Protein AF-N1UR60-F1 (afdb_monomer_lite)

Secondary structure (DSSP, 8-state):
-PPPTTS--SS---------------TT----HHHHHHHHTT--HHHHHHHHHHHTT-GGGSS--HHHHHHHHH-HHHHHHHHHHHHHHH-SHHHHHHHHHHHHHHHHHHHHHHHHHTTHHHHHHHHHHHHHHHHHHHHHHHHHTT--HHHHHHHHHHHHHHHHHHHHHHHHHTTPPPPP---HHHHHHHHHHHHHHHHHHHHHHTT----HHHHHHHHHHHHHHHHHHHHHHHHHH-S--

Organism: NCBI:txid1246476

Radius of gyration: 25.48 Å; chains: 1; bounding box: 75×48×59 Å

Structure (mmCIF, N/CA/C/O backbone):
data_AF-N1UR60-F1
#
_entry.id   AF-N1UR60-F1
#
loop_
_atom_site.group_PDB
_atom_site.id
_atom_site.type_symbol
_atom_site.label_atom_id
_atom_site.label_alt_id
_atom_site.label_comp_id
_atom_site.label_asym_id
_atom_site.label_entity_id
_atom_site.label_seq_id
_atom_site.pdbx_PDB_ins_code
_atom_site.Cartn_x
_atom_site.Cartn_y
_atom_site.Cartn_z
_atom_site.occupancy
_atom_site.B_iso_or_equiv
_atom_site.auth_seq_id
_atom_site.auth_comp_id
_atom_site.auth_asym_id
_atom_site.auth_atom_id
_atom_site.pdbx_PDB_model_num
ATOM 1 N N . MET A 1 1 ? -38.557 4.001 -28.557 1.00 49.12 1 MET A N 1
ATOM 2 C CA . MET A 1 1 ? -38.266 2.786 -27.763 1.00 49.12 1 MET A CA 1
ATOM 3 C C . MET A 1 1 ? -38.663 1.595 -28.621 1.00 49.12 1 MET A C 1
ATOM 5 O O . MET A 1 1 ? -39.837 1.479 -28.931 1.00 49.12 1 MET A O 1
ATOM 9 N N . TYR A 1 2 ? -37.708 0.803 -29.111 1.00 42.81 2 TYR A N 1
ATOM 10 C CA . TYR A 1 2 ? -37.984 -0.311 -30.030 1.00 42.81 2 TYR A CA 1
ATOM 11 C C . TYR A 1 2 ? -37.985 -1.638 -29.252 1.00 42.81 2 TYR A C 1
ATOM 13 O O . TYR A 1 2 ? -36.960 -2.006 -28.681 1.00 42.81 2 TYR A O 1
ATOM 21 N N . GLN A 1 3 ? -39.132 -2.323 -29.201 1.00 51.22 3 GLN A N 1
ATOM 22 C CA . GLN A 1 3 ? -39.326 -3.645 -28.582 1.00 51.22 3 GLN A CA 1
ATOM 23 C C . GLN A 1 3 ? -39.257 -4.755 -29.649 1.00 51.22 3 GLN A C 1
ATOM 25 O O . GLN A 1 3 ? -39.590 -4.514 -30.812 1.00 51.22 3 GLN A O 1
ATOM 30 N N . LEU A 1 4 ? -38.804 -5.960 -29.277 1.00 61.19 4 LEU A N 1
ATOM 31 C CA . LEU A 1 4 ? -38.896 -7.150 -30.134 1.00 61.19 4 LEU A CA 1
ATOM 32 C C . LEU A 1 4 ? -40.357 -7.613 -30.256 1.00 61.19 4 LEU A C 1
ATOM 34 O O . LEU A 1 4 ? -41.202 -7.285 -29.425 1.00 61.19 4 LEU A O 1
ATOM 38 N N . LYS A 1 5 ? -40.652 -8.389 -31.306 1.00 62.09 5 LYS A N 1
ATOM 39 C CA . LYS A 1 5 ? -42.006 -8.856 -31.670 1.00 62.09 5 LYS A CA 1
ATOM 40 C C . LYS A 1 5 ? -42.675 -9.750 -30.612 1.00 62.09 5 LYS A C 1
ATOM 42 O O . LYS A 1 5 ? -43.873 -9.984 -30.698 1.00 62.09 5 LYS A O 1
ATOM 47 N N . ASP A 1 6 ? -41.905 -10.238 -29.646 1.00 69.75 6 ASP A N 1
ATOM 48 C CA . ASP A 1 6 ? -42.318 -11.072 -28.515 1.00 69.75 6 ASP A CA 1
ATOM 49 C C . ASP A 1 6 ? -42.470 -10.279 -27.200 1.00 69.75 6 ASP A C 1
ATOM 51 O O . ASP A 1 6 ? -42.730 -10.862 -26.150 1.00 69.75 6 ASP A O 1
ATOM 55 N N . GLY A 1 7 ? -42.314 -8.951 -27.236 1.00 57.62 7 GLY A N 1
ATOM 56 C CA . GLY A 1 7 ? -42.434 -8.085 -26.061 1.00 57.62 7 GLY A CA 1
ATOM 57 C C . GLY A 1 7 ? -41.219 -8.104 -25.129 1.00 57.62 7 GLY A C 1
ATOM 58 O O . GLY A 1 7 ? -41.241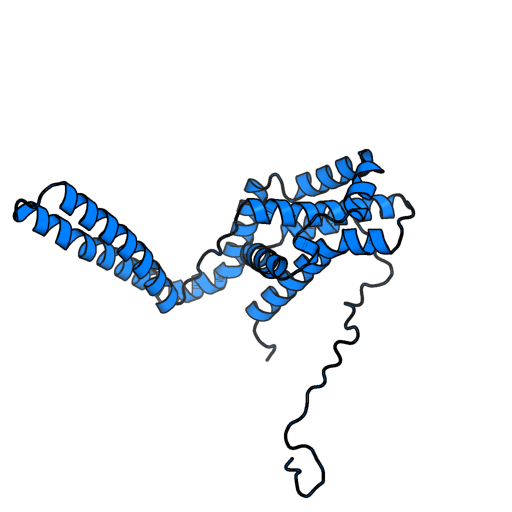 -7.433 -24.097 1.00 57.62 7 GLY A O 1
ATOM 59 N N . SER A 1 8 ? -40.141 -8.814 -25.479 1.00 57.41 8 SER A N 1
ATOM 60 C CA . SER A 1 8 ? -38.923 -8.850 -24.669 1.00 57.41 8 SER A CA 1
ATOM 61 C C . SER A 1 8 ? -37.999 -7.646 -24.958 1.00 57.41 8 SER A C 1
ATOM 63 O O . SER A 1 8 ? -37.853 -7.213 -26.112 1.00 57.41 8 SER A O 1
ATOM 65 N N . PRO A 1 9 ? -37.351 -7.046 -23.939 1.00 57.50 9 PRO A N 1
ATOM 66 C CA . PRO A 1 9 ? -36.345 -6.014 -24.165 1.00 57.50 9 PRO A CA 1
ATOM 67 C C . PRO A 1 9 ? -35.094 -6.627 -24.818 1.00 57.50 9 PRO A C 1
ATOM 69 O O . PRO A 1 9 ? -34.436 -7.480 -24.230 1.00 57.50 9 PRO A O 1
ATOM 72 N N . ARG A 1 10 ? -34.712 -6.152 -26.016 1.00 52.66 10 ARG A N 1
ATOM 73 C CA . ARG A 1 10 ? -33.522 -6.636 -26.761 1.00 52.66 10 ARG A CA 1
ATOM 74 C C . ARG A 1 10 ? -32.182 -6.325 -26.079 1.00 52.66 10 ARG A C 1
ATOM 76 O O . ARG A 1 10 ? -31.148 -6.849 -26.478 1.00 52.66 10 ARG A O 1
ATOM 83 N N . TYR A 1 11 ? -32.205 -5.493 -25.046 1.00 50.22 11 TYR A N 1
ATOM 84 C CA . TYR A 1 11 ? -31.069 -5.232 -24.178 1.00 50.22 11 TYR A CA 1
ATOM 85 C C . TYR A 1 11 ? -31.496 -5.587 -22.762 1.00 50.22 11 TYR A C 1
ATOM 87 O O . TYR A 1 11 ? -32.323 -4.895 -22.169 1.00 50.22 11 TYR A O 1
ATOM 95 N N . GLY A 1 12 ? -30.952 -6.687 -22.244 1.00 42.38 12 GLY A N 1
ATOM 96 C CA . GLY A 1 12 ? -31.055 -7.024 -20.834 1.00 42.38 12 GLY A CA 1
ATOM 97 C C . GLY A 1 12 ? -30.467 -5.876 -20.029 1.00 42.38 12 GLY A C 1
ATOM 98 O O . GLY A 1 12 ? -29.251 -5.704 -19.964 1.00 42.38 12 GLY A O 1
ATOM 99 N N . VAL A 1 13 ? -31.340 -5.060 -19.449 1.00 40.47 13 VAL A N 1
ATOM 100 C CA . VAL A 1 13 ? -30.955 -4.123 -18.408 1.00 40.47 13 VAL A CA 1
ATOM 101 C C . VAL A 1 13 ? -30.511 -4.996 -17.241 1.00 40.47 13 VAL A C 1
ATOM 103 O O . VAL A 1 13 ? -31.337 -5.571 -16.537 1.00 40.47 13 VAL A O 1
ATOM 106 N N . ARG A 1 14 ? -29.197 -5.142 -17.051 1.00 41.12 14 ARG A N 1
ATOM 107 C CA . ARG A 1 14 ? -28.642 -5.577 -15.768 1.00 41.12 14 ARG A CA 1
ATOM 108 C C . ARG A 1 14 ? -28.930 -4.453 -14.773 1.00 41.12 14 ARG A C 1
ATOM 110 O O . ARG A 1 14 ? -28.078 -3.620 -14.488 1.00 41.12 14 ARG A O 1
ATOM 117 N N . THR A 1 15 ? -30.146 -4.415 -14.243 1.00 42.00 15 THR A N 1
ATOM 118 C CA . THR A 1 15 ? -30.358 -3.914 -12.889 1.00 42.00 15 THR A CA 1
ATOM 119 C C . THR A 1 15 ? -29.777 -4.973 -11.967 1.00 42.00 15 THR A C 1
ATOM 121 O O . THR A 1 15 ? -30.497 -5.778 -11.383 1.00 42.00 15 THR A O 1
ATOM 124 N N . GLU A 1 16 ? -28.449 -5.009 -11.864 1.00 36.97 16 GLU A N 1
ATOM 125 C CA . GLU A 1 16 ? -27.855 -5.481 -10.627 1.00 36.97 16 GLU A CA 1
ATOM 126 C C . GLU A 1 16 ? -28.283 -4.455 -9.580 1.00 36.97 16 GLU A C 1
ATOM 128 O O . GLU A 1 16 ? -27.695 -3.385 -9.433 1.00 36.97 16 GLU A O 1
ATOM 133 N N . HIS A 1 17 ? -29.378 -4.759 -8.885 1.00 33.12 17 HIS A N 1
ATOM 134 C CA . HIS A 1 17 ? -29.502 -4.330 -7.511 1.00 33.12 17 HIS A CA 1
ATOM 135 C C . HIS A 1 17 ? -28.208 -4.763 -6.820 1.00 33.12 17 HIS A C 1
ATOM 137 O O . HIS A 1 17 ? -28.036 -5.925 -6.463 1.00 33.12 17 HIS A O 1
ATOM 143 N N . HIS A 1 18 ? -27.285 -3.823 -6.625 1.00 35.16 18 HIS A N 1
ATOM 144 C CA . HIS A 1 18 ? -26.334 -3.874 -5.522 1.00 35.16 18 HIS A CA 1
ATOM 145 C C . HIS A 1 18 ? -27.120 -3.695 -4.211 1.00 35.16 18 HIS A C 1
ATOM 147 O O . HIS A 1 18 ? -26.941 -2.723 -3.489 1.00 35.16 18 HIS A O 1
ATOM 153 N N . GLN A 1 19 ? -28.050 -4.613 -3.951 1.00 33.22 19 GLN A N 1
ATOM 154 C CA . GLN A 1 19 ? -28.472 -4.965 -2.612 1.00 33.22 19 GLN A CA 1
ATOM 155 C C . GLN A 1 19 ? -27.500 -6.048 -2.171 1.00 33.22 19 GLN A C 1
ATOM 157 O O . GLN A 1 19 ? -27.492 -7.156 -2.703 1.00 33.22 19 GLN A O 1
ATOM 162 N N . ASP A 1 20 ? -26.625 -5.667 -1.252 1.00 37.62 20 ASP A N 1
ATOM 163 C CA . ASP A 1 20 ? -26.231 -6.543 -0.161 1.00 37.62 20 ASP A CA 1
ATOM 164 C C . ASP A 1 20 ? -25.732 -7.927 -0.587 1.00 37.62 20 ASP A C 1
ATOM 166 O O . ASP A 1 20 ? -26.125 -8.960 -0.055 1.00 37.62 20 ASP A O 1
ATOM 170 N N . THR A 1 21 ? -24.709 -7.950 -1.444 1.00 34.94 21 THR A N 1
ATOM 171 C CA . THR A 1 21 ? -23.617 -8.889 -1.160 1.00 34.94 21 THR A CA 1
ATOM 172 C C . THR A 1 21 ? -22.804 -8.292 -0.018 1.00 34.94 21 THR A C 1
ATOM 174 O O . THR A 1 21 ? -21.646 -7.898 -0.172 1.00 34.94 21 THR A O 1
ATOM 177 N N . GLU A 1 22 ? -23.439 -8.199 1.154 1.00 37.72 22 GLU A N 1
ATOM 178 C CA . GLU A 1 22 ? -22.715 -8.342 2.397 1.00 37.72 22 GLU A CA 1
ATOM 179 C C . GLU A 1 22 ? -21.889 -9.607 2.205 1.00 37.72 22 GLU A C 1
ATOM 181 O O . GLU A 1 22 ? -22.417 -10.713 2.068 1.00 37.72 22 GLU A O 1
ATOM 186 N N . LEU A 1 23 ? -20.574 -9.429 2.084 1.00 41.28 23 LEU A N 1
ATOM 187 C CA . LEU A 1 23 ? -19.622 -10.471 2.408 1.00 41.28 23 LEU A CA 1
ATOM 188 C C . LEU A 1 23 ? -20.130 -11.058 3.716 1.00 41.28 23 LEU A C 1
ATOM 190 O O . LEU A 1 23 ? -20.020 -10.402 4.750 1.00 41.28 23 LEU A O 1
ATOM 194 N N . ARG A 1 24 ? -20.771 -12.226 3.626 1.00 32.19 24 ARG A N 1
ATOM 195 C CA . ARG A 1 24 ? -21.359 -12.963 4.733 1.00 32.19 24 ARG A CA 1
ATOM 196 C C . ARG A 1 24 ? -20.195 -13.317 5.646 1.00 32.19 24 ARG A C 1
ATOM 198 O O . ARG A 1 24 ? -19.589 -14.376 5.523 1.00 32.19 24 ARG A O 1
ATOM 205 N N . GLN A 1 25 ? -19.802 -12.367 6.490 1.00 40.78 25 GLN A N 1
ATOM 206 C CA . GLN A 1 25 ? -18.923 -12.618 7.607 1.00 40.78 25 GLN A CA 1
ATOM 207 C C . GLN A 1 25 ? -19.694 -13.628 8.447 1.00 40.78 25 GLN A C 1
ATOM 209 O O . GLN A 1 25 ? -20.849 -13.356 8.787 1.00 40.78 25 GLN A O 1
ATOM 214 N N . PRO A 1 26 ? -19.137 -14.816 8.725 1.00 35.09 26 PRO A N 1
ATOM 215 C CA . PRO A 1 26 ? -19.762 -15.698 9.687 1.00 35.09 26 PRO A CA 1
ATOM 216 C C . PRO A 1 26 ? -19.911 -14.900 10.985 1.00 35.09 26 PRO A C 1
ATOM 218 O O . PRO A 1 26 ? -18.921 -14.489 11.595 1.00 35.09 26 PRO A O 1
ATOM 221 N N . ALA A 1 27 ? -21.163 -14.626 11.350 1.00 33.66 27 ALA A N 1
ATOM 222 C CA . ALA A 1 27 ? -21.536 -14.043 12.624 1.00 33.66 27 ALA A CA 1
ATOM 223 C C . ALA A 1 27 ? -20.973 -14.960 13.719 1.00 33.66 27 ALA A C 1
ATOM 225 O O . ALA A 1 27 ? -21.502 -16.042 13.961 1.00 33.66 27 ALA A O 1
ATOM 226 N N . GLY A 1 28 ? -19.825 -14.591 14.294 1.00 34.22 28 GLY A N 1
ATOM 227 C CA . GLY A 1 28 ? -19.128 -15.433 15.270 1.00 34.22 28 GLY A CA 1
ATOM 228 C C . GLY A 1 28 ? -17.610 -15.274 15.353 1.00 34.22 28 GLY A C 1
ATOM 229 O O . GLY A 1 28 ? -17.026 -15.715 16.342 1.00 34.22 28 GLY A O 1
ATOM 230 N N . GLN A 1 29 ? -16.940 -14.626 14.396 1.00 43.91 29 GLN A N 1
ATOM 231 C CA . GLN A 1 29 ? -15.521 -14.301 14.569 1.00 43.91 29 GLN A CA 1
ATOM 232 C C . GLN A 1 29 ? -15.390 -13.067 15.468 1.00 43.91 29 GLN A C 1
ATOM 234 O O . GLN A 1 29 ? -15.339 -11.943 14.980 1.00 43.91 29 GLN A O 1
ATOM 239 N N . ARG A 1 30 ? -15.343 -13.280 16.794 1.00 53.38 30 ARG A N 1
ATOM 240 C CA . ARG A 1 30 ? -14.751 -12.300 17.723 1.00 53.38 30 ARG A CA 1
ATOM 241 C C . ARG A 1 30 ? -13.452 -11.815 17.086 1.00 53.38 30 ARG A C 1
ATOM 243 O O . ARG A 1 30 ? -12.621 -12.656 16.727 1.00 53.38 30 ARG A O 1
ATOM 250 N N . GLY A 1 31 ? -13.335 -10.509 16.850 1.00 60.16 31 GLY A N 1
ATOM 251 C CA . GLY A 1 31 ? -12.235 -9.945 16.083 1.00 60.16 31 GLY A CA 1
ATOM 252 C C . GLY A 1 31 ? -10.910 -10.320 16.727 1.00 60.16 31 GLY A C 1
ATOM 253 O O . GLY A 1 31 ? -10.548 -9.767 17.752 1.00 60.16 31 GLY A O 1
ATOM 254 N N . ASN A 1 32 ? -10.178 -11.276 16.152 1.00 81.75 32 ASN A N 1
ATOM 255 C CA . ASN A 1 32 ? -8.818 -11.540 16.596 1.00 81.75 32 ASN A CA 1
ATOM 256 C C . ASN A 1 32 ? -7.971 -10.337 16.149 1.00 81.75 32 ASN A C 1
ATOM 258 O O . ASN A 1 32 ? -7.769 -10.176 14.938 1.00 81.75 32 ASN A O 1
ATOM 262 N N . PRO A 1 33 ? -7.464 -9.503 17.074 1.00 83.38 33 PRO A N 1
ATOM 263 C CA . PRO A 1 33 ? -6.759 -8.282 16.701 1.00 83.38 33 PRO A CA 1
ATOM 264 C C . PRO A 1 33 ? -5.482 -8.590 15.905 1.00 83.38 33 PRO A C 1
ATOM 266 O O . PRO A 1 33 ? -5.092 -7.832 15.016 1.00 83.38 33 PRO A O 1
ATOM 269 N N . GLU A 1 34 ? -4.862 -9.755 16.119 1.00 89.75 34 GLU A N 1
ATOM 270 C CA . GLU A 1 34 ? -3.712 -10.168 15.318 1.00 89.75 34 GLU A CA 1
ATOM 271 C C . GLU A 1 34 ? -4.066 -10.566 13.885 1.00 89.75 34 GLU A C 1
ATOM 273 O O . GLU A 1 34 ? -3.194 -10.500 13.013 1.00 89.75 34 GLU A O 1
ATOM 278 N N . ALA A 1 35 ? -5.294 -11.027 13.627 1.00 90.12 35 ALA A N 1
ATOM 279 C CA . ALA A 1 35 ? -5.696 -11.478 12.297 1.00 90.12 35 ALA A CA 1
ATOM 280 C C . ALA A 1 35 ? -5.669 -10.315 11.301 1.00 90.12 35 ALA A C 1
ATOM 282 O O . ALA A 1 35 ? -5.095 -10.452 10.224 1.00 90.12 35 ALA A O 1
ATOM 283 N N . ILE A 1 36 ? -6.164 -9.144 11.713 1.00 91.38 36 ILE A N 1
ATOM 284 C CA . ILE A 1 36 ? -6.154 -7.911 10.914 1.00 91.38 36 ILE A CA 1
ATOM 285 C C . ILE A 1 36 ? -4.716 -7.536 10.531 1.00 91.38 36 ILE A C 1
ATOM 287 O O . ILE A 1 36 ? -4.386 -7.407 9.351 1.00 91.38 36 ILE A O 1
ATOM 291 N N . ALA A 1 37 ? -3.821 -7.434 11.518 1.00 91.06 37 ALA A N 1
ATOM 292 C CA . ALA A 1 37 ? -2.423 -7.075 11.282 1.00 91.06 37 ALA A CA 1
ATOM 293 C C . ALA A 1 37 ? -1.667 -8.129 10.445 1.00 91.06 37 ALA A C 1
ATOM 295 O O . ALA A 1 37 ? -0.756 -7.801 9.677 1.00 91.06 37 ALA A O 1
ATOM 296 N N . ARG A 1 38 ? -2.037 -9.409 10.575 1.00 92.19 38 ARG A N 1
ATOM 297 C CA . ARG A 1 38 ? -1.473 -10.518 9.794 1.00 92.19 38 ARG A CA 1
ATOM 298 C C . ARG A 1 38 ? -1.915 -10.462 8.333 1.00 92.19 38 ARG A C 1
ATOM 300 O O . ARG A 1 38 ? -1.048 -10.535 7.464 1.00 92.19 38 ARG A O 1
ATOM 307 N N . GLU A 1 39 ? -3.211 -10.293 8.077 1.00 92.44 39 GLU A N 1
ATOM 308 C CA . GLU A 1 39 ? -3.786 -10.122 6.735 1.00 92.44 39 GLU A CA 1
ATOM 309 C C . GLU A 1 39 ? -3.191 -8.889 6.041 1.00 92.44 39 GLU A C 1
ATOM 311 O O . GLU A 1 39 ? -2.698 -8.980 4.918 1.00 92.44 39 GLU A O 1
ATOM 316 N N . ALA A 1 40 ? -3.102 -7.755 6.742 1.00 92.69 40 ALA A N 1
ATOM 317 C CA . ALA A 1 40 ? -2.461 -6.547 6.218 1.00 92.69 40 ALA A CA 1
ATOM 318 C C . ALA A 1 40 ? -0.985 -6.770 5.833 1.00 92.69 40 ALA A C 1
ATOM 320 O O . ALA A 1 40 ? -0.458 -6.152 4.905 1.00 92.69 40 ALA A O 1
ATOM 321 N N . GLY A 1 41 ? -0.302 -7.683 6.530 1.00 92.50 41 GLY A N 1
ATOM 322 C CA . GLY A 1 41 ? 1.076 -8.066 6.242 1.00 92.50 41 GLY A CA 1
ATOM 323 C C . GLY A 1 41 ? 1.249 -8.911 4.975 1.00 92.50 41 GLY A C 1
ATOM 324 O O . GLY A 1 41 ? 2.380 -9.034 4.499 1.00 92.50 41 GLY A O 1
ATOM 325 N N . GLN A 1 42 ? 0.173 -9.493 4.445 1.00 93.31 42 GLN A N 1
ATOM 326 C CA . GLN A 1 42 ? 0.175 -10.278 3.205 1.00 93.31 42 GLN A CA 1
ATOM 327 C C . GLN A 1 42 ? -0.070 -9.410 1.967 1.00 93.31 42 GLN A C 1
ATOM 329 O O . GLN A 1 42 ? 0.236 -9.833 0.855 1.00 93.31 42 GLN A O 1
ATOM 334 N N . LEU A 1 43 ? -0.548 -8.174 2.146 1.00 92.81 43 LEU A N 1
ATOM 335 C CA . LEU A 1 43 ? -0.783 -7.248 1.043 1.00 92.81 43 LEU A CA 1
ATOM 336 C C . LEU A 1 43 ? 0.514 -6.978 0.264 1.00 92.81 43 LEU A C 1
ATOM 338 O O . LEU A 1 43 ? 1.578 -6.730 0.843 1.00 92.81 43 LEU A O 1
ATOM 342 N N . GLY A 1 44 ? 0.428 -7.062 -1.064 1.00 92.00 44 GLY A N 1
ATOM 343 C CA . GLY A 1 44 ? 1.509 -6.707 -1.973 1.00 92.00 44 GLY A CA 1
ATOM 344 C C . GLY A 1 44 ? 1.462 -5.234 -2.369 1.00 92.00 44 GLY A C 1
ATOM 345 O O . GLY A 1 44 ? 0.503 -4.520 -2.090 1.00 92.00 44 GLY A O 1
ATOM 346 N N . LEU A 1 45 ? 2.506 -4.772 -3.057 1.00 92.19 45 LEU A N 1
ATOM 347 C CA . LEU A 1 45 ? 2.638 -3.369 -3.459 1.00 92.19 45 LEU A CA 1
ATOM 348 C C . LEU A 1 45 ? 1.457 -2.866 -4.313 1.00 92.19 45 LEU A C 1
ATOM 350 O O . LEU A 1 45 ? 0.941 -1.786 -4.057 1.00 92.19 45 LEU A O 1
ATOM 354 N N . HIS A 1 46 ? 1.011 -3.665 -5.281 1.00 90.75 46 HIS A N 1
ATOM 355 C CA . HIS A 1 46 ? -0.188 -3.428 -6.094 1.00 90.75 46 HIS A CA 1
ATOM 356 C C . HIS A 1 46 ? -1.479 -3.274 -5.270 1.00 90.75 46 HIS A C 1
ATOM 358 O O . HIS A 1 46 ? -2.226 -2.333 -5.517 1.00 90.75 46 HIS A O 1
ATOM 364 N N . HIS A 1 47 ? -1.702 -4.100 -4.239 1.00 93.75 47 HIS A N 1
ATOM 365 C CA . HIS A 1 47 ? -2.837 -3.935 -3.321 1.00 93.75 47 HIS A CA 1
ATOM 366 C C . HIS A 1 47 ? -2.808 -2.584 -2.613 1.00 93.75 47 HIS A C 1
ATOM 368 O O . HIS A 1 47 ? -3.822 -1.897 -2.553 1.00 93.75 47 HIS A O 1
ATOM 374 N N . LEU A 1 48 ? -1.641 -2.187 -2.098 1.00 93.69 48 LEU A N 1
ATOM 375 C CA . LEU A 1 48 ? -1.491 -0.915 -1.390 1.00 93.69 48 LEU A CA 1
ATOM 376 C C . LEU A 1 48 ? -1.666 0.285 -2.324 1.00 93.69 48 LEU A C 1
ATOM 378 O O . LEU A 1 48 ? -2.296 1.262 -1.935 1.00 93.69 48 LEU A O 1
ATOM 382 N N . ALA A 1 49 ? -1.136 0.204 -3.546 1.00 91.88 49 ALA A N 1
ATOM 383 C CA . ALA A 1 49 ? -1.310 1.240 -4.557 1.00 91.88 49 ALA A CA 1
ATOM 384 C C . ALA A 1 49 ? -2.784 1.388 -4.954 1.00 91.88 49 ALA A C 1
ATOM 386 O O . ALA A 1 49 ? -3.339 2.472 -4.829 1.00 91.88 49 ALA A O 1
ATOM 387 N N . ALA A 1 50 ? -3.445 0.286 -5.317 1.00 92.25 50 ALA A N 1
ATOM 388 C CA . ALA A 1 50 ? -4.854 0.301 -5.694 1.00 92.25 50 ALA A CA 1
ATOM 389 C C . ALA A 1 50 ? -5.755 0.762 -4.539 1.00 92.25 50 ALA A C 1
ATOM 391 O O . ALA A 1 50 ? -6.697 1.521 -4.757 1.00 92.25 50 ALA A O 1
ATOM 392 N N . ALA A 1 51 ? -5.470 0.336 -3.303 1.00 93.75 51 ALA A N 1
ATOM 393 C CA . ALA A 1 51 ? -6.213 0.782 -2.129 1.00 93.75 51 ALA A CA 1
ATOM 394 C C . ALA A 1 51 ? -6.047 2.289 -1.896 1.00 93.75 51 ALA A C 1
ATOM 396 O O . ALA A 1 51 ? -7.038 2.966 -1.628 1.00 93.75 51 ALA A O 1
ATOM 397 N N . ALA A 1 52 ? -4.829 2.822 -2.041 1.00 92.56 52 ALA A N 1
ATOM 398 C CA . ALA A 1 52 ? -4.565 4.254 -1.938 1.00 92.56 52 ALA A CA 1
ATOM 399 C C . ALA A 1 52 ? -5.274 5.050 -3.043 1.00 92.56 52 ALA A C 1
ATOM 401 O O . ALA A 1 52 ? -5.990 6.000 -2.741 1.00 92.56 52 ALA A O 1
ATOM 402 N N . ASP A 1 53 ? -5.153 4.628 -4.302 1.00 91.69 53 ASP A N 1
ATOM 403 C CA . ASP A 1 53 ? -5.797 5.300 -5.434 1.00 91.69 53 ASP A CA 1
ATOM 404 C C . ASP A 1 53 ? -7.323 5.276 -5.296 1.00 91.69 53 ASP A C 1
ATOM 406 O O . ASP A 1 53 ? -7.995 6.294 -5.459 1.00 91.69 53 ASP A O 1
ATOM 410 N N . HIS A 1 54 ? -7.890 4.132 -4.906 1.00 93.12 54 HIS A N 1
ATOM 411 C CA . HIS A 1 54 ? -9.323 4.026 -4.666 1.00 93.12 54 HIS A CA 1
ATOM 412 C C . HIS A 1 54 ? -9.755 4.865 -3.450 1.00 93.12 54 HIS A C 1
ATOM 414 O O . HIS A 1 54 ? -10.873 5.382 -3.424 1.00 93.12 54 HIS A O 1
ATOM 420 N N . ARG A 1 55 ? -8.912 5.021 -2.424 1.00 91.88 55 ARG A N 1
ATOM 421 C CA . ARG A 1 55 ? -9.224 5.858 -1.255 1.00 91.88 55 ARG A CA 1
ATOM 422 C C . ARG A 1 55 ? -9.434 7.320 -1.657 1.00 91.88 55 ARG A C 1
ATOM 424 O O . ARG A 1 55 ? -10.350 7.942 -1.130 1.00 91.88 55 ARG A O 1
ATOM 431 N N . LEU A 1 56 ? -8.688 7.828 -2.641 1.00 88.94 56 LEU A N 1
ATOM 432 C CA . LEU A 1 56 ? -8.842 9.200 -3.153 1.00 88.94 56 LEU A CA 1
ATOM 433 C C . LEU A 1 56 ? -10.236 9.481 -3.735 1.00 88.94 56 LEU A C 1
ATOM 435 O O . LEU A 1 56 ? -10.652 10.631 -3.811 1.00 88.94 56 LEU A O 1
ATOM 439 N N . THR A 1 57 ? -10.986 8.451 -4.134 1.00 88.88 57 THR A N 1
ATOM 440 C CA . THR A 1 57 ? -12.354 8.617 -4.648 1.00 88.88 57 THR A CA 1
ATOM 441 C C . THR A 1 57 ? -13.411 8.588 -3.540 1.00 88.88 57 THR A C 1
ATOM 443 O O . THR A 1 57 ? -14.611 8.525 -3.828 1.00 88.88 57 THR A O 1
ATOM 446 N N . ARG A 1 58 ? -13.010 8.527 -2.264 1.00 90.50 58 ARG A N 1
ATOM 447 C CA . ARG A 1 58 ? -13.917 8.364 -1.127 1.00 90.50 58 ARG A CA 1
ATOM 448 C C . ARG A 1 58 ? -13.984 9.642 -0.299 1.00 90.50 58 ARG A C 1
ATOM 450 O O . ARG A 1 58 ? -13.031 9.988 0.380 1.00 90.50 58 ARG A O 1
ATOM 457 N N . LYS A 1 59 ? -15.179 10.239 -0.229 1.00 90.19 59 LYS A N 1
ATOM 458 C CA . LYS A 1 59 ? -15.461 11.441 0.584 1.00 90.19 59 LYS A CA 1
ATOM 459 C C . LYS A 1 59 ? -15.052 11.311 2.053 1.00 90.19 59 LYS A C 1
ATOM 461 O O . LYS A 1 59 ? -14.710 12.288 2.700 1.00 90.19 59 LYS A O 1
ATOM 466 N N . TRP A 1 60 ? -15.118 10.099 2.599 1.00 87.81 60 TRP A N 1
ATOM 467 C CA . TRP A 1 60 ? -14.761 9.862 3.992 1.00 87.81 60 TRP A CA 1
ATOM 468 C C . TRP A 1 60 ? -13.259 9.929 4.270 1.00 87.81 60 TRP A C 1
ATOM 470 O O . TRP A 1 60 ? -12.869 10.034 5.425 1.00 87.81 60 TRP A O 1
ATOM 480 N N . ALA A 1 61 ? -12.422 9.821 3.238 1.00 87.88 61 ALA A N 1
ATOM 481 C CA . ALA A 1 61 ? -10.976 9.877 3.376 1.00 87.88 61 ALA A CA 1
ATOM 482 C C . ALA A 1 61 ? -10.437 11.315 3.376 1.00 87.88 61 ALA A C 1
ATOM 484 O O . ALA A 1 61 ? -9.282 11.514 3.739 1.00 87.88 61 ALA A O 1
ATOM 485 N N . ASP A 1 62 ? -11.260 12.301 2.998 1.00 87.31 62 ASP A N 1
ATOM 486 C CA . ASP A 1 62 ? -10.857 13.708 2.897 1.00 87.31 62 ASP A CA 1
ATOM 487 C C . ASP A 1 62 ? -10.561 14.333 4.268 1.00 87.31 62 ASP A C 1
ATOM 489 O O . ASP A 1 62 ? -9.774 15.276 4.373 1.00 87.31 62 ASP A O 1
ATOM 493 N N . ARG A 1 63 ? -11.219 13.841 5.324 1.00 87.12 63 ARG A N 1
ATOM 494 C CA . ARG A 1 63 ? -11.069 14.319 6.702 1.00 87.12 63 ARG A CA 1
ATOM 495 C C . ARG A 1 63 ? -11.170 13.167 7.681 1.00 87.12 63 ARG A C 1
ATOM 497 O O . ARG A 1 63 ? -11.853 12.178 7.429 1.00 87.12 63 ARG A O 1
ATOM 504 N N . GLU A 1 64 ? -10.497 13.326 8.810 1.00 85.31 64 GLU A N 1
ATOM 505 C CA . GLU A 1 64 ? -10.603 12.376 9.903 1.00 85.31 64 GLU A CA 1
ATOM 506 C C . GLU A 1 64 ? -12.003 12.413 10.530 1.00 85.31 64 GLU A C 1
ATOM 508 O O . GLU A 1 64 ? -12.610 13.475 10.672 1.00 85.31 64 GLU A O 1
ATOM 513 N N . ASP A 1 65 ? -12.526 11.232 10.853 1.00 90.25 65 ASP A N 1
ATOM 514 C CA . ASP A 1 65 ? -13.872 11.050 11.390 1.00 90.25 65 ASP A CA 1
ATOM 515 C C . ASP A 1 65 ? -13.876 11.362 12.895 1.00 90.25 65 ASP A C 1
ATOM 517 O O . ASP A 1 65 ? -13.089 10.782 13.648 1.00 90.25 65 ASP A O 1
ATOM 521 N N . GLU A 1 66 ? -14.756 12.258 13.352 1.00 93.25 66 GLU A N 1
ATOM 522 C CA . GLU A 1 66 ? -14.813 12.663 14.765 1.00 93.25 66 GLU A CA 1
ATOM 523 C C . GLU A 1 66 ? -15.052 11.477 15.705 1.00 93.25 66 GLU A C 1
ATOM 525 O O . GLU A 1 66 ? -14.538 11.466 16.824 1.00 93.25 66 GLU A O 1
ATOM 530 N N . LEU A 1 67 ? -15.795 10.460 15.253 1.00 93.19 67 LEU A N 1
ATOM 531 C CA . LEU A 1 67 ? -16.042 9.251 16.040 1.00 93.19 67 LEU A CA 1
ATOM 532 C C . LEU A 1 67 ? -14.743 8.484 16.316 1.00 93.19 67 LEU A C 1
ATOM 534 O O . LEU A 1 67 ? -14.552 7.972 17.416 1.00 93.19 67 LEU A O 1
ATOM 538 N N . LEU A 1 68 ? -13.821 8.448 15.349 1.00 93.00 68 LEU A N 1
ATOM 539 C CA . LEU A 1 68 ? -12.525 7.784 15.506 1.00 93.00 68 LEU A CA 1
ATOM 540 C C . LEU A 1 68 ? -11.601 8.563 16.432 1.00 93.00 68 LEU A C 1
ATOM 542 O O . LEU A 1 68 ? -10.918 7.955 17.252 1.00 93.00 68 LEU A O 1
ATOM 546 N N . ILE A 1 69 ? -11.609 9.894 16.336 1.00 94.25 69 ILE A N 1
ATOM 547 C CA . ILE A 1 69 ? -10.848 10.756 17.249 1.00 94.25 69 ILE A CA 1
ATOM 548 C C . ILE A 1 69 ? -11.301 10.491 18.688 1.00 94.25 69 ILE A C 1
ATOM 550 O O . ILE A 1 69 ? -10.484 10.122 19.530 1.00 94.25 69 ILE A O 1
ATOM 554 N N . ARG A 1 70 ? -12.615 10.558 18.942 1.00 94.00 70 ARG A N 1
ATOM 555 C CA . ARG A 1 70 ? -13.190 10.303 20.272 1.00 94.00 70 ARG A CA 1
ATOM 556 C C . ARG A 1 70 ? -12.905 8.885 20.765 1.00 94.00 70 ARG A C 1
ATOM 558 O O . ARG A 1 70 ? -12.567 8.713 21.932 1.00 94.00 70 ARG A O 1
ATOM 565 N N . LEU A 1 71 ? -12.996 7.877 19.893 1.00 93.50 71 LEU A N 1
ATOM 566 C CA . LEU A 1 71 ? -12.685 6.487 20.241 1.00 93.50 71 LEU A CA 1
ATOM 567 C C . LEU A 1 71 ? -11.230 6.333 20.709 1.00 93.50 71 LEU A C 1
ATOM 569 O O . LEU A 1 71 ? -10.966 5.668 21.709 1.00 93.50 71 LEU A O 1
ATOM 573 N N . ARG A 1 72 ? -10.283 6.953 19.999 1.00 95.62 72 ARG A N 1
ATOM 574 C CA . ARG A 1 72 ? -8.854 6.891 20.334 1.00 95.62 72 ARG A CA 1
ATOM 575 C C . ARG A 1 72 ? -8.523 7.643 21.620 1.00 95.62 72 ARG A C 1
ATOM 577 O O . ARG A 1 72 ? -7.735 7.146 22.421 1.00 95.62 72 ARG A O 1
ATOM 584 N N . GLU A 1 73 ? -9.133 8.806 21.830 1.00 95.44 73 GLU A N 1
ATOM 585 C CA . GLU A 1 73 ? -8.964 9.600 23.052 1.00 95.44 73 GLU A CA 1
ATOM 586 C C . GLU A 1 73 ? -9.559 8.908 24.284 1.00 95.44 73 GLU A C 1
ATOM 588 O O . GLU A 1 73 ? -8.972 8.965 25.364 1.00 95.44 73 GLU A O 1
ATOM 593 N N . ALA A 1 74 ? -10.688 8.212 24.126 1.00 95.00 74 ALA A N 1
ATOM 594 C CA . ALA A 1 74 ? -11.333 7.472 25.207 1.00 95.00 74 ALA A CA 1
ATOM 595 C C . ALA A 1 74 ? -10.563 6.204 25.624 1.00 95.00 74 ALA A C 1
ATOM 597 O O . ALA A 1 74 ? -10.677 5.769 26.771 1.00 95.00 74 ALA A O 1
ATOM 598 N N . HIS A 1 75 ? -9.772 5.618 24.718 1.00 94.88 75 HIS A N 1
ATOM 599 C CA . HIS A 1 75 ? -9.107 4.325 24.920 1.00 94.88 75 HIS A CA 1
ATOM 600 C C . HIS A 1 75 ? -7.603 4.353 24.575 1.00 94.88 75 HIS A C 1
ATOM 602 O O . HIS A 1 75 ? -7.147 3.612 23.696 1.00 94.88 75 HIS A O 1
ATOM 608 N N . PRO A 1 76 ? -6.784 5.177 25.262 1.00 96.06 76 PRO A N 1
ATOM 609 C CA . PRO A 1 76 ? -5.368 5.333 24.926 1.00 96.06 76 PRO A CA 1
ATOM 610 C C . PRO A 1 76 ? -4.539 4.065 25.193 1.00 96.06 76 PRO A C 1
ATOM 612 O O . PRO A 1 76 ? -3.571 3.794 24.481 1.00 96.06 76 PRO A O 1
ATOM 615 N N . ALA A 1 77 ? -4.912 3.263 26.198 1.00 95.81 77 ALA A N 1
ATOM 616 C CA . ALA A 1 77 ? -4.211 2.023 26.530 1.00 95.81 77 ALA A CA 1
ATOM 617 C C . ALA A 1 77 ? -4.453 0.932 25.472 1.00 95.81 77 ALA A C 1
ATOM 619 O O . ALA A 1 77 ? -3.519 0.255 25.038 1.00 95.81 77 ALA A O 1
ATOM 620 N N . GLU A 1 78 ? -5.697 0.780 25.023 1.00 95.06 78 GLU A N 1
ATOM 621 C CA . GLU A 1 78 ? -6.076 -0.146 23.958 1.00 95.06 78 GLU A CA 1
ATOM 622 C C . GLU A 1 78 ? -5.525 0.301 22.603 1.00 95.06 78 GLU A C 1
ATOM 624 O O . GLU A 1 78 ? -5.095 -0.545 21.818 1.00 95.06 78 GLU A O 1
ATOM 629 N N . LEU A 1 79 ? -5.457 1.613 22.346 1.00 96.25 79 LEU A N 1
ATOM 630 C CA . LEU A 1 79 ? -4.804 2.153 21.154 1.00 96.25 79 LEU A CA 1
ATOM 631 C C . LEU A 1 79 ? -3.321 1.779 21.130 1.00 96.25 79 LEU A C 1
ATOM 633 O O . LEU A 1 79 ? -2.846 1.245 20.129 1.00 96.25 79 LEU A O 1
ATOM 637 N N . ALA A 1 80 ? -2.604 1.970 22.241 1.00 96.62 80 ALA A N 1
ATOM 638 C CA . ALA A 1 80 ? -1.204 1.567 22.342 1.00 96.62 80 ALA A CA 1
ATOM 639 C C . ALA A 1 80 ? -1.027 0.054 22.112 1.00 96.62 80 ALA A C 1
ATOM 641 O O . ALA A 1 80 ? -0.087 -0.368 21.436 1.00 96.62 80 ALA A O 1
ATOM 642 N N . GLN A 1 81 ? -1.948 -0.775 22.617 1.00 95.94 81 GLN A N 1
ATOM 643 C CA . GLN A 1 81 ? -1.946 -2.217 22.359 1.00 95.94 81 GLN A CA 1
ATOM 644 C C . GLN A 1 81 ? -2.183 -2.534 20.872 1.00 95.94 81 GLN A C 1
ATOM 646 O O . GLN A 1 81 ? -1.457 -3.343 20.290 1.00 95.94 81 GLN A O 1
ATOM 651 N N . ALA A 1 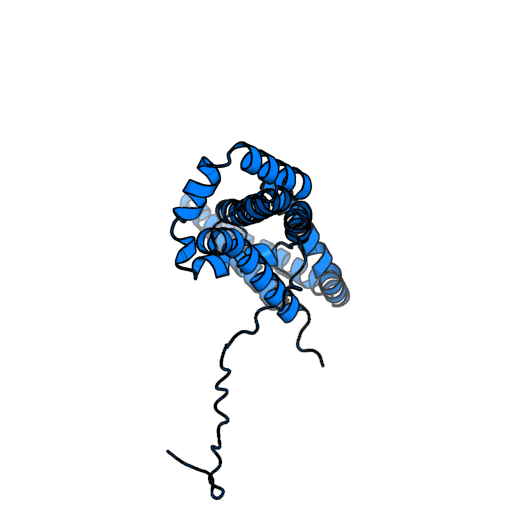82 ? -3.163 -1.894 20.234 1.00 95.44 82 ALA A N 1
ATOM 652 C CA . ALA A 1 82 ? -3.448 -2.070 18.813 1.00 95.44 82 ALA A CA 1
ATOM 653 C C . ALA A 1 82 ? -2.249 -1.664 17.945 1.00 95.44 82 ALA A C 1
ATOM 655 O O . ALA A 1 82 ? -1.836 -2.411 17.055 1.00 95.44 82 ALA A O 1
ATOM 656 N N . GLU A 1 83 ? -1.621 -0.530 18.255 1.00 96.31 83 GLU A N 1
ATOM 657 C CA . GLU A 1 83 ? -0.393 -0.089 17.602 1.00 96.31 83 GLU A CA 1
ATOM 658 C C . GLU A 1 83 ? 0.741 -1.095 17.787 1.00 96.31 83 GLU A C 1
ATOM 660 O O . GLU A 1 83 ? 1.434 -1.405 16.820 1.00 96.31 83 GLU A O 1
ATOM 665 N N . GLN A 1 84 ? 0.928 -1.654 18.985 1.00 96.25 84 GLN A N 1
ATOM 666 C CA . GLN A 1 84 ? 1.931 -2.694 19.226 1.00 96.25 84 GLN A CA 1
ATOM 667 C C . GLN A 1 84 ? 1.688 -3.938 18.364 1.00 96.25 84 GLN A C 1
ATOM 669 O O . GLN A 1 84 ? 2.629 -4.436 17.742 1.00 96.25 84 GLN A O 1
ATOM 674 N N . ILE A 1 85 ? 0.440 -4.404 18.257 1.00 94.88 85 ILE A N 1
ATOM 675 C CA . ILE A 1 85 ? 0.067 -5.555 17.419 1.00 94.88 85 ILE A CA 1
ATOM 676 C C . ILE A 1 85 ? 0.376 -5.269 15.942 1.00 94.88 85 ILE A C 1
ATOM 678 O O . ILE A 1 85 ? 1.016 -6.078 15.259 1.00 94.88 85 ILE A O 1
ATOM 682 N N . VAL A 1 86 ? -0.010 -4.089 15.450 1.00 95.50 86 VAL A N 1
ATOM 683 C CA . VAL A 1 86 ? 0.263 -3.664 14.070 1.00 95.50 86 VAL A CA 1
ATOM 684 C C . VAL A 1 86 ? 1.768 -3.514 13.827 1.00 95.50 86 VAL A C 1
ATOM 686 O O . VAL A 1 86 ? 2.294 -4.008 12.825 1.00 95.50 86 VAL A O 1
ATOM 689 N N . ASN A 1 87 ? 2.497 -2.901 14.761 1.00 95.19 87 ASN A N 1
ATOM 690 C CA . ASN A 1 87 ? 3.949 -2.728 14.711 1.00 95.19 87 ASN A CA 1
ATOM 691 C C . ASN A 1 87 ? 4.677 -4.076 14.684 1.00 95.19 87 ASN A C 1
ATOM 693 O O . ASN A 1 87 ? 5.640 -4.227 13.931 1.00 95.19 87 ASN A O 1
ATOM 697 N N . ALA A 1 88 ? 4.207 -5.064 15.447 1.00 94.69 88 ALA A N 1
ATOM 698 C CA . ALA A 1 88 ? 4.801 -6.394 15.496 1.00 94.69 88 ALA A CA 1
ATOM 699 C C . ALA A 1 88 ? 4.701 -7.133 14.149 1.00 94.69 88 ALA A C 1
ATOM 701 O O . ALA A 1 88 ? 5.629 -7.849 13.771 1.00 94.69 88 ALA A O 1
ATOM 702 N N . LYS A 1 89 ? 3.606 -6.959 13.391 1.00 92.75 89 LYS A N 1
ATOM 703 C CA . LYS A 1 89 ? 3.404 -7.662 12.104 1.00 92.75 89 LYS A CA 1
ATOM 704 C C . LYS A 1 89 ? 3.880 -6.879 10.879 1.00 92.75 89 LYS A C 1
ATOM 706 O O . LYS A 1 89 ? 4.362 -7.491 9.916 1.00 92.75 89 LYS A O 1
ATOM 711 N N . LEU A 1 90 ? 3.729 -5.554 10.889 1.00 92.06 90 LEU A N 1
ATOM 712 C CA . LEU A 1 90 ? 4.048 -4.683 9.751 1.00 92.06 90 LEU A CA 1
ATOM 713 C C . LEU A 1 90 ? 5.411 -3.989 9.895 1.00 92.06 90 LEU A C 1
ATOM 715 O O . LEU A 1 90 ? 6.029 -3.631 8.892 1.00 92.06 90 LEU A O 1
ATOM 719 N N . GLY A 1 91 ? 5.911 -3.806 11.119 1.00 91.88 91 GLY A N 1
ATOM 720 C CA . GLY A 1 91 ? 7.076 -2.966 11.394 1.00 91.88 91 GLY A CA 1
ATOM 721 C C . GLY A 1 91 ? 6.776 -1.482 11.171 1.00 91.88 91 GLY A C 1
ATOM 722 O O . GLY A 1 91 ? 5.621 -1.059 11.143 1.00 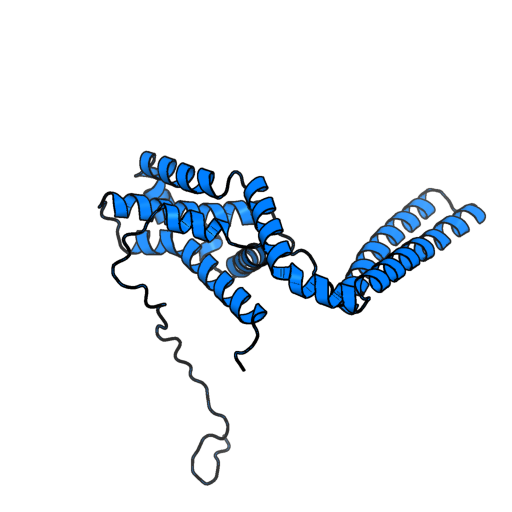91.88 91 GLY A O 1
ATOM 723 N N . ASN A 1 92 ? 7.812 -0.661 10.994 1.00 90.12 92 ASN A N 1
ATOM 724 C CA . ASN A 1 92 ? 7.640 0.737 10.585 1.00 90.12 92 ASN A CA 1
ATOM 725 C C . ASN A 1 92 ? 7.150 0.835 9.115 1.00 90.12 92 ASN A C 1
ATOM 727 O O . ASN A 1 92 ? 7.267 -0.141 8.370 1.00 90.12 92 ASN A O 1
ATOM 731 N N . PRO A 1 93 ? 6.631 1.991 8.654 1.00 88.69 93 PRO A N 1
ATOM 732 C CA . PRO A 1 93 ? 6.119 2.132 7.286 1.00 88.69 93 PRO A CA 1
ATOM 733 C C . PRO A 1 93 ? 7.128 1.721 6.200 1.00 88.69 93 PRO A C 1
ATOM 735 O O . PRO A 1 93 ? 6.767 1.063 5.230 1.00 88.69 93 PRO A O 1
ATOM 738 N N . LYS A 1 94 ? 8.422 2.018 6.387 1.00 89.94 94 LYS A N 1
ATOM 739 C CA . LYS A 1 94 ? 9.478 1.603 5.447 1.00 89.94 94 LYS A CA 1
ATOM 740 C C . LYS A 1 94 ? 9.613 0.076 5.361 1.00 89.94 94 LYS A C 1
ATOM 742 O O . LYS A 1 94 ? 9.695 -0.466 4.263 1.00 89.94 94 LYS A O 1
ATOM 747 N N . ARG A 1 95 ? 9.617 -0.624 6.501 1.00 91.75 95 ARG A N 1
ATOM 748 C CA . ARG A 1 95 ? 9.667 -2.094 6.568 1.00 91.75 95 ARG A CA 1
ATOM 749 C C . ARG A 1 95 ? 8.419 -2.716 5.955 1.00 91.75 95 ARG A C 1
ATOM 751 O O . ARG A 1 95 ? 8.546 -3.683 5.209 1.00 91.75 95 ARG A O 1
ATOM 758 N N . TRP A 1 96 ? 7.245 -2.134 6.196 1.00 92.88 96 TRP A N 1
ATOM 759 C CA . TRP A 1 96 ? 6.013 -2.608 5.574 1.00 92.88 96 TRP A CA 1
ATOM 760 C C . TRP A 1 96 ? 6.056 -2.458 4.051 1.00 92.88 96 TRP A C 1
ATOM 762 O O . TRP A 1 96 ? 5.744 -3.409 3.342 1.00 92.88 96 TRP A O 1
ATOM 772 N N . LEU A 1 97 ? 6.550 -1.326 3.537 1.00 91.62 97 LEU A N 1
ATOM 773 C CA . LEU A 1 97 ? 6.729 -1.124 2.098 1.00 91.62 97 LEU A CA 1
ATOM 774 C C . LEU A 1 97 ? 7.699 -2.144 1.483 1.00 91.62 97 LEU A C 1
ATOM 776 O O . LEU A 1 97 ? 7.427 -2.685 0.413 1.00 91.62 97 LEU A O 1
ATOM 780 N N . LEU A 1 98 ? 8.819 -2.437 2.155 1.00 91.50 98 LEU A N 1
ATOM 781 C CA . LEU A 1 98 ? 9.761 -3.473 1.715 1.00 91.50 98 LEU A CA 1
ATOM 782 C C . LEU A 1 98 ? 9.108 -4.862 1.694 1.00 91.50 98 LEU A C 1
ATOM 784 O O . LEU A 1 98 ? 9.298 -5.616 0.740 1.00 91.50 98 LEU A O 1
ATOM 788 N N . LYS A 1 99 ? 8.297 -5.184 2.706 1.00 92.38 99 LYS A N 1
ATOM 789 C CA . LYS A 1 99 ? 7.532 -6.435 2.764 1.00 92.38 99 LYS A CA 1
ATOM 790 C C . LYS A 1 99 ? 6.502 -6.517 1.633 1.00 92.38 99 LYS A C 1
ATOM 792 O O . LYS A 1 99 ? 6.455 -7.524 0.936 1.00 92.38 99 LYS A O 1
ATOM 797 N N . ALA A 1 100 ? 5.757 -5.443 1.382 1.00 92.38 100 ALA A N 1
ATOM 798 C CA . ALA A 1 100 ? 4.787 -5.363 0.293 1.00 92.38 100 ALA A CA 1
ATOM 799 C C . ALA A 1 100 ? 5.446 -5.479 -1.092 1.00 92.38 100 ALA A C 1
ATOM 801 O O . ALA A 1 100 ? 4.905 -6.137 -1.984 1.00 92.38 100 ALA A O 1
ATOM 802 N N . ARG A 1 101 ? 6.643 -4.898 -1.270 1.00 91.25 101 ARG A N 1
ATOM 803 C CA . ARG A 1 101 ? 7.482 -5.110 -2.461 1.00 91.25 101 ARG A CA 1
ATOM 804 C C . ARG A 1 101 ? 7.857 -6.577 -2.615 1.00 91.25 101 ARG A C 1
ATOM 806 O O . ARG A 1 101 ? 7.648 -7.123 -3.685 1.00 91.25 101 ARG A O 1
ATOM 813 N N . SER A 1 102 ? 8.344 -7.221 -1.555 1.00 91.00 102 SER A N 1
ATOM 814 C CA . SER A 1 102 ? 8.693 -8.649 -1.581 1.00 91.00 102 SER A CA 1
ATOM 815 C C . SER A 1 102 ? 7.498 -9.536 -1.954 1.00 91.00 102 SER A C 1
ATOM 817 O O . SER A 1 102 ? 7.617 -10.389 -2.833 1.00 91.00 102 SER A O 1
ATOM 819 N N . ASN A 1 103 ? 6.324 -9.280 -1.364 1.00 91.44 103 ASN A N 1
ATOM 820 C CA . ASN A 1 103 ? 5.082 -9.986 -1.694 1.00 91.44 103 ASN A CA 1
ATOM 821 C C . ASN A 1 103 ? 4.705 -9.809 -3.176 1.00 91.44 103 ASN A C 1
ATOM 823 O O . ASN A 1 103 ? 4.366 -10.785 -3.837 1.00 91.44 103 ASN A O 1
ATOM 827 N N . TYR A 1 104 ? 4.826 -8.589 -3.711 1.00 89.38 104 TYR A N 1
ATOM 828 C CA . TYR A 1 104 ? 4.576 -8.297 -5.127 1.00 89.38 104 TYR A CA 1
ATOM 829 C C . TYR A 1 104 ? 5.572 -8.991 -6.063 1.00 89.38 104 TYR A C 1
ATOM 831 O O . TYR A 1 104 ? 5.183 -9.593 -7.058 1.00 89.38 104 TYR A O 1
ATOM 839 N N . THR A 1 105 ? 6.866 -8.969 -5.744 1.00 87.38 105 THR A N 1
ATOM 840 C CA . THR A 1 105 ? 7.869 -9.668 -6.557 1.00 87.38 105 THR A CA 1
ATOM 841 C C . THR A 1 105 ? 7.617 -11.175 -6.558 1.00 87.38 105 THR A C 1
ATOM 843 O O . THR A 1 105 ? 7.785 -11.825 -7.587 1.00 87.38 105 THR A O 1
ATOM 846 N N . ARG A 1 106 ? 7.177 -11.735 -5.423 1.00 88.19 106 ARG A N 1
ATOM 847 C CA . ARG A 1 106 ? 6.817 -13.151 -5.313 1.00 88.19 106 ARG A CA 1
ATOM 848 C C . ARG A 1 106 ? 5.576 -13.494 -6.139 1.00 88.19 106 ARG A C 1
ATOM 850 O O . ARG A 1 106 ? 5.608 -14.509 -6.825 1.00 88.19 106 ARG A O 1
ATOM 857 N N . SER A 1 107 ? 4.525 -12.669 -6.114 1.00 85.38 107 SER A N 1
ATOM 858 C CA . SER A 1 107 ? 3.324 -12.911 -6.933 1.00 85.38 107 SER A CA 1
ATOM 859 C C . SER A 1 107 ? 3.615 -12.802 -8.433 1.00 85.38 107 SER A C 1
ATOM 861 O O . SER A 1 107 ? 3.051 -13.547 -9.230 1.00 85.38 107 SER A O 1
ATOM 863 N N . LEU A 1 108 ? 4.562 -11.944 -8.821 1.00 85.06 108 LEU A N 1
ATOM 864 C CA . LEU A 1 108 ? 4.993 -11.788 -10.209 1.00 85.06 108 LEU A CA 1
ATOM 865 C C . LEU A 1 108 ? 6.066 -12.772 -10.674 1.00 85.06 108 LEU A C 1
ATOM 867 O O . LEU A 1 108 ? 6.318 -12.837 -11.877 1.00 85.06 108 LEU A O 1
ATOM 871 N N . ALA A 1 109 ? 6.691 -13.543 -9.783 1.00 85.75 109 ALA A N 1
ATOM 872 C CA . ALA A 1 109 ? 7.719 -14.518 -10.142 1.00 85.75 109 ALA A CA 1
ATOM 873 C C . ALA A 1 109 ? 7.342 -15.414 -11.348 1.00 85.75 109 ALA A C 1
ATOM 875 O O . ALA A 1 109 ? 8.147 -15.490 -12.279 1.00 85.75 109 ALA A O 1
ATOM 876 N N . PRO A 1 110 ? 6.132 -16.013 -11.434 1.00 86.00 110 PRO A N 1
ATOM 877 C CA . PRO A 1 110 ? 5.748 -16.813 -12.602 1.00 86.00 110 PRO A CA 1
ATOM 878 C C . PRO A 1 110 ? 5.574 -15.983 -13.884 1.00 86.00 110 PRO A C 1
ATOM 880 O O . PRO A 1 110 ? 5.800 -16.476 -14.987 1.00 86.00 110 PRO A O 1
ATOM 883 N N . VAL A 1 111 ? 5.172 -14.713 -13.781 1.00 84.25 111 VAL A N 1
ATOM 884 C CA . VAL A 1 111 ? 5.087 -13.812 -14.943 1.00 84.25 111 VAL A CA 1
ATOM 885 C C . VAL A 1 111 ? 6.489 -13.459 -15.430 1.00 84.25 111 VAL A C 1
ATOM 887 O O . VAL A 1 111 ? 6.754 -13.526 -16.627 1.00 84.25 111 VAL A O 1
ATOM 890 N N . ILE A 1 112 ? 7.392 -13.124 -14.508 1.00 82.44 112 ILE A N 1
ATOM 891 C CA . ILE A 1 112 ? 8.785 -12.787 -14.808 1.00 82.44 112 ILE A CA 1
ATOM 892 C C . ILE A 1 112 ? 9.491 -13.980 -15.460 1.00 82.44 112 ILE A C 1
ATOM 894 O O . ILE A 1 112 ? 10.118 -13.790 -16.498 1.00 82.44 112 ILE A O 1
ATOM 898 N N . ALA A 1 113 ? 9.323 -15.194 -14.925 1.00 85.56 113 ALA A N 1
ATOM 899 C CA . ALA A 1 113 ? 9.894 -16.416 -15.496 1.00 85.56 113 ALA A CA 1
ATOM 900 C C . ALA A 1 113 ? 9.440 -16.634 -16.951 1.00 85.56 113 ALA A C 1
ATOM 902 O O . ALA A 1 113 ? 10.276 -16.712 -17.849 1.00 85.56 113 ALA A O 1
ATOM 903 N N . ARG A 1 114 ? 8.124 -16.575 -17.219 1.00 84.75 114 ARG A N 1
ATOM 904 C CA . ARG A 1 114 ? 7.574 -16.681 -18.587 1.00 84.75 114 ARG A CA 1
ATOM 905 C C . ARG A 1 114 ? 8.129 -15.612 -19.537 1.00 84.75 114 ARG A C 1
ATOM 907 O O . ARG A 1 114 ? 8.383 -15.875 -20.709 1.00 84.75 114 ARG A O 1
ATOM 914 N N . ARG A 1 115 ? 8.315 -14.379 -19.054 1.00 80.12 115 ARG A N 1
ATOM 915 C CA . ARG A 1 115 ? 8.865 -13.264 -19.853 1.00 80.12 115 ARG A CA 1
ATOM 916 C C . ARG A 1 115 ? 10.370 -13.405 -20.095 1.00 80.12 115 ARG A C 1
ATOM 918 O O . ARG A 1 115 ? 10.860 -12.930 -21.121 1.00 80.12 115 ARG A O 1
ATOM 925 N N . GLN A 1 116 ? 11.090 -14.031 -19.167 1.00 82.12 116 GLN A N 1
ATOM 92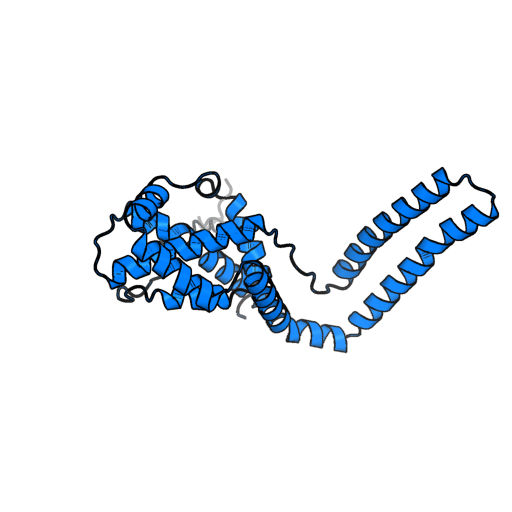6 C CA . GLN A 1 116 ? 12.509 -14.341 -19.298 1.00 82.12 116 GLN A CA 1
ATOM 927 C C . GLN A 1 116 ? 12.736 -15.438 -20.340 1.00 82.12 116 GLN A C 1
ATOM 929 O O . GLN A 1 116 ? 13.561 -15.249 -21.229 1.00 82.12 116 GLN A O 1
ATOM 934 N N . GLU A 1 117 ? 11.956 -16.519 -20.289 1.00 83.94 117 GLU A N 1
ATOM 935 C CA . GLU A 1 117 ? 11.971 -17.596 -21.291 1.00 83.94 117 GLU A CA 1
ATOM 936 C C .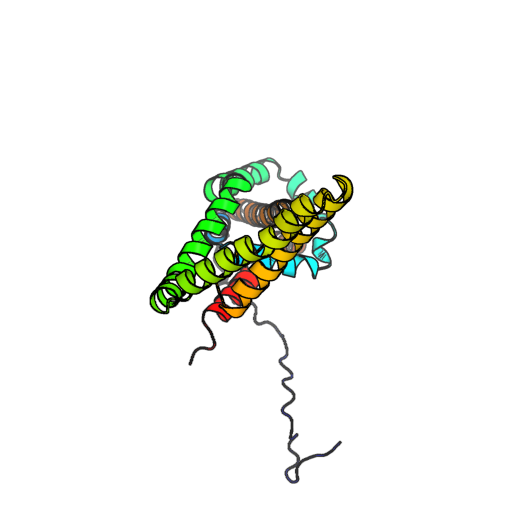 GLU A 1 117 ? 11.642 -17.074 -22.694 1.00 83.94 117 GLU A C 1
ATOM 938 O O . GLU A 1 117 ? 12.299 -17.427 -23.668 1.00 83.94 117 GLU A O 1
ATOM 943 N N . ALA A 1 118 ? 10.690 -16.143 -22.797 1.00 82.38 118 ALA A N 1
ATOM 944 C CA . ALA A 1 118 ? 10.341 -15.483 -24.053 1.00 82.38 118 ALA A CA 1
ATOM 945 C C . ALA A 1 118 ? 11.369 -14.430 -24.534 1.00 82.38 118 ALA A C 1
ATOM 947 O O . ALA A 1 118 ? 11.096 -13.698 -25.487 1.00 82.38 118 ALA A O 1
ATOM 948 N N . GLY A 1 119 ? 12.516 -14.279 -23.859 1.00 82.75 119 GLY A N 1
ATOM 949 C CA . GLY A 1 119 ? 13.577 -13.336 -24.237 1.00 82.75 119 GLY A CA 1
ATOM 950 C C . GLY A 1 119 ? 13.190 -11.854 -24.129 1.00 82.75 119 GLY A C 1
ATOM 951 O O . GLY A 1 119 ? 13.894 -10.981 -24.638 1.00 82.75 119 GLY A O 1
ATOM 952 N N . MET A 1 120 ? 12.075 -11.518 -23.472 1.00 79.44 120 MET A N 1
ATOM 953 C CA . MET A 1 120 ? 11.592 -10.131 -23.412 1.00 79.44 120 MET A CA 1
ATOM 954 C C . MET A 1 120 ? 12.465 -9.264 -22.503 1.00 79.44 120 MET A C 1
ATOM 956 O O . MET A 1 120 ? 12.645 -8.078 -22.766 1.00 79.44 120 MET A O 1
ATOM 960 N N . LEU A 1 121 ? 13.052 -9.863 -21.463 1.00 75.81 121 LEU A N 1
ATOM 961 C CA . LEU A 1 121 ? 13.985 -9.196 -20.551 1.00 75.81 121 LEU A CA 1
ATOM 962 C C . LEU A 1 121 ? 15.291 -8.787 -21.247 1.00 75.81 121 LEU A C 1
ATOM 964 O O . LEU A 1 121 ? 15.725 -7.644 -21.098 1.00 75.81 121 LEU A O 1
ATOM 968 N N . SER A 1 122 ? 15.888 -9.677 -22.046 1.00 80.75 122 SER A N 1
ATOM 969 C CA . SER A 1 122 ? 17.103 -9.367 -22.811 1.00 80.75 122 SER A CA 1
ATOM 970 C C . SER A 1 122 ? 16.821 -8.337 -23.905 1.00 80.75 122 SER A C 1
ATOM 972 O O . SER A 1 122 ? 17.579 -7.379 -24.055 1.00 80.75 122 SER A O 1
ATOM 974 N N . ARG A 1 123 ? 15.680 -8.454 -24.597 1.00 82.19 123 ARG A N 1
ATOM 975 C CA . ARG A 1 123 ? 15.222 -7.462 -25.581 1.00 82.19 123 ARG A CA 1
ATOM 976 C C . ARG A 1 123 ? 15.024 -6.081 -24.956 1.00 82.19 123 ARG A C 1
ATOM 978 O O . ARG A 1 123 ? 15.437 -5.084 -25.541 1.00 82.19 123 ARG A O 1
ATOM 985 N N . ALA A 1 124 ? 14.451 -6.012 -23.756 1.00 80.25 124 ALA A N 1
ATOM 986 C CA . ALA A 1 124 ? 14.285 -4.760 -23.025 1.00 80.25 124 ALA A CA 1
ATOM 987 C C . ALA A 1 124 ? 15.619 -4.137 -22.615 1.00 80.25 124 ALA A C 1
ATOM 989 O O . ALA A 1 124 ? 15.798 -2.931 -22.767 1.00 80.25 124 ALA A O 1
ATOM 990 N N . MET A 1 125 ? 16.555 -4.949 -22.109 1.00 81.75 125 MET A N 1
ATOM 991 C CA . MET A 1 125 ? 17.905 -4.485 -21.787 1.00 81.75 125 MET A CA 1
ATOM 992 C C . MET A 1 125 ? 18.605 -3.929 -23.023 1.00 81.75 125 MET A C 1
ATOM 994 O O . MET A 1 125 ? 19.143 -2.828 -22.959 1.00 81.75 125 MET A O 1
ATOM 998 N N . PHE A 1 126 ? 18.544 -4.644 -24.148 1.00 87.62 126 PHE A N 1
ATOM 999 C CA . PHE A 1 126 ? 19.149 -4.194 -25.396 1.00 87.62 126 PHE A CA 1
ATOM 1000 C C . PHE A 1 126 ? 18.533 -2.879 -25.883 1.00 87.62 126 PHE A C 1
ATOM 1002 O O . PHE A 1 126 ? 19.270 -1.938 -26.161 1.00 87.62 126 PHE A O 1
ATOM 1009 N N . LEU A 1 127 ? 17.196 -2.768 -25.915 1.00 83.81 127 LEU A N 1
ATOM 1010 C CA . LEU A 1 127 ? 16.529 -1.520 -26.302 1.00 83.81 127 LEU A CA 1
ATOM 1011 C C . LEU A 1 127 ? 16.901 -0.360 -25.375 1.00 83.81 127 LEU A C 1
ATOM 1013 O O . LEU A 1 127 ? 17.165 0.731 -25.864 1.00 83.81 127 LEU A O 1
ATOM 1017 N N . ARG A 1 128 ? 16.950 -0.576 -24.056 1.00 81.69 128 ARG A N 1
ATOM 1018 C CA . ARG A 1 128 ? 17.342 0.470 -23.099 1.00 81.69 128 ARG A CA 1
ATOM 1019 C C . ARG A 1 128 ? 18.800 0.892 -23.277 1.00 81.69 128 ARG A C 1
ATOM 1021 O O . ARG A 1 128 ? 19.079 2.085 -23.240 1.00 81.69 128 ARG A O 1
ATOM 1028 N N . LEU A 1 129 ? 19.711 -0.057 -23.496 1.00 83.88 129 LEU A N 1
ATOM 1029 C CA . LEU A 1 129 ? 21.125 0.233 -23.739 1.00 83.88 129 LEU A CA 1
ATOM 1030 C C . LEU A 1 129 ? 21.307 1.007 -25.051 1.00 83.88 129 LEU A C 1
ATOM 1032 O O . LEU A 1 129 ? 21.988 2.028 -25.073 1.00 83.88 129 LEU A O 1
ATOM 1036 N N . PHE A 1 130 ? 20.644 0.557 -26.118 1.00 86.06 130 PHE A N 1
ATOM 1037 C CA . PHE A 1 130 ? 20.631 1.238 -27.409 1.00 86.06 130 PHE A CA 1
ATOM 1038 C C . PHE A 1 130 ? 20.116 2.673 -27.276 1.00 86.06 130 PHE A C 1
ATOM 1040 O O . PHE A 1 130 ? 20.716 3.595 -27.820 1.00 86.06 130 PHE A O 1
ATOM 1047 N N . LEU A 1 131 ? 19.055 2.875 -26.491 1.00 83.75 131 LEU A N 1
ATOM 1048 C CA . LEU A 1 131 ? 18.504 4.196 -26.221 1.00 83.75 131 LEU A CA 1
ATOM 1049 C C . LEU A 1 131 ? 19.518 5.098 -25.504 1.00 83.75 131 LEU A C 1
ATOM 1051 O O . LEU A 1 131 ? 19.750 6.219 -25.936 1.00 83.75 131 LEU A O 1
ATOM 1055 N N . ILE A 1 132 ? 20.179 4.603 -24.452 1.00 80.44 132 ILE A N 1
ATOM 1056 C CA . ILE A 1 132 ? 21.212 5.367 -23.733 1.00 80.44 132 ILE A CA 1
ATOM 1057 C C . ILE A 1 132 ? 22.327 5.803 -24.689 1.00 80.44 132 ILE A C 1
ATOM 1059 O O . ILE A 1 132 ? 22.696 6.974 -24.696 1.00 80.44 132 ILE A O 1
ATOM 1063 N N . VAL A 1 133 ? 22.829 4.886 -25.523 1.00 81.88 133 VAL A N 1
ATOM 1064 C CA . VAL A 1 133 ? 23.879 5.200 -26.504 1.00 81.88 133 VAL A CA 1
ATOM 1065 C C . VAL A 1 133 ? 23.391 6.252 -27.502 1.00 81.88 133 VAL A C 1
ATOM 1067 O O . VAL A 1 133 ? 24.077 7.251 -27.713 1.00 81.88 133 VAL A O 1
ATOM 1070 N N . LEU A 1 134 ? 22.189 6.080 -28.060 1.00 84.81 134 LEU A N 1
ATOM 1071 C CA . LEU A 1 134 ? 21.594 7.010 -29.022 1.00 84.81 134 LEU A CA 1
ATOM 1072 C C . LEU A 1 134 ? 21.455 8.431 -28.452 1.00 84.81 134 LEU A C 1
ATOM 1074 O O . LEU A 1 134 ? 21.703 9.402 -29.160 1.00 84.81 134 LEU A O 1
ATOM 1078 N N . LEU A 1 135 ? 21.096 8.561 -27.173 1.00 81.56 135 LEU A N 1
ATOM 1079 C CA . LEU A 1 135 ? 20.887 9.854 -26.518 1.00 81.56 135 LEU A CA 1
ATOM 1080 C C . LEU A 1 135 ? 22.176 10.574 -26.086 1.00 81.56 135 LEU A C 1
ATOM 1082 O O . LEU A 1 135 ? 22.123 11.765 -25.774 1.00 81.56 135 LEU A O 1
ATOM 1086 N N . ILE A 1 136 ? 23.327 9.894 -26.094 1.00 79.81 136 ILE A N 1
ATOM 1087 C CA . ILE A 1 136 ? 24.642 10.505 -25.829 1.00 79.81 136 ILE A CA 1
ATOM 1088 C C . ILE A 1 136 ? 25.213 11.165 -27.096 1.00 79.81 136 ILE A C 1
ATOM 1090 O O . ILE A 1 136 ? 25.907 12.179 -27.003 1.00 79.81 136 ILE A O 1
ATOM 1094 N N . VAL A 1 137 ? 24.887 10.638 -28.283 1.00 80.38 137 VAL A N 1
ATOM 1095 C CA . VAL A 1 137 ? 25.408 11.117 -29.579 1.00 80.38 137 VAL A CA 1
ATOM 1096 C C . VAL A 1 137 ? 25.210 12.630 -29.805 1.00 80.38 137 VAL A C 1
ATOM 1098 O O . VAL A 1 137 ? 26.183 13.284 -30.187 1.00 80.38 137 VAL A O 1
ATOM 1101 N N . PRO A 1 138 ? 24.036 13.240 -29.532 1.00 77.25 138 PRO A N 1
ATOM 1102 C CA . PRO A 1 138 ? 23.834 14.680 -29.719 1.00 77.25 138 PRO A CA 1
ATOM 1103 C C . PRO A 1 138 ? 24.746 15.538 -28.835 1.00 77.25 138 PRO A C 1
ATOM 1105 O O . PRO A 1 138 ? 25.243 16.568 -29.281 1.00 77.25 138 PRO A O 1
ATOM 1108 N N . SER A 1 139 ? 25.001 15.099 -27.598 1.00 74.38 139 SER A N 1
ATOM 1109 C CA . SER A 1 139 ? 25.885 15.800 -26.661 1.00 74.38 139 SER A CA 1
ATOM 1110 C C . SER A 1 139 ? 27.338 15.762 -27.130 1.00 74.38 139 SER A C 1
ATOM 1112 O O . SER A 1 139 ? 28.028 16.774 -27.060 1.00 74.38 139 SER A O 1
ATOM 1114 N N . VAL A 1 140 ? 27.795 14.618 -27.655 1.00 79.12 140 VAL A N 1
ATOM 1115 C CA . VAL A 1 140 ? 29.151 14.474 -28.213 1.00 79.12 140 VAL A CA 1
ATOM 1116 C C . VAL A 1 140 ? 29.328 15.369 -29.441 1.00 79.12 140 VAL A C 1
ATOM 1118 O O . VAL A 1 140 ? 30.315 16.095 -29.526 1.00 79.12 140 VAL A O 1
ATOM 1121 N N . LEU A 1 141 ? 28.347 15.384 -30.350 1.00 79.50 141 LEU A N 1
ATOM 1122 C CA . LEU A 1 141 ? 28.368 16.262 -31.521 1.00 79.50 141 LEU A CA 1
ATOM 1123 C C . LEU A 1 141 ? 28.373 17.745 -31.122 1.00 79.50 141 LEU A C 1
ATOM 1125 O O . LEU A 1 141 ? 29.162 18.514 -31.659 1.00 79.50 141 LEU A O 1
ATOM 1129 N N . ALA A 1 142 ? 27.553 18.154 -30.151 1.00 77.56 142 ALA A N 1
ATOM 1130 C CA . ALA A 1 142 ? 27.490 19.542 -29.689 1.00 77.56 142 ALA A CA 1
ATOM 1131 C C . ALA A 1 142 ? 28.830 20.050 -29.117 1.00 77.56 142 ALA A C 1
ATOM 1133 O O . ALA A 1 142 ? 29.194 21.205 -29.344 1.00 77.56 142 ALA A O 1
ATOM 1134 N N . VAL A 1 143 ? 29.598 19.190 -28.436 1.00 77.44 143 VAL A N 1
ATOM 1135 C CA . VAL A 1 143 ? 30.960 19.526 -27.982 1.00 77.44 143 VAL A CA 1
ATOM 1136 C C . VAL A 1 143 ? 31.894 19.765 -29.172 1.00 77.44 143 VAL A C 1
ATOM 1138 O O . VAL A 1 143 ? 32.671 20.716 -29.153 1.00 77.44 143 VAL A O 1
ATOM 1141 N N . SER A 1 144 ? 31.790 18.960 -30.234 1.00 82.38 144 SER A N 1
ATOM 1142 C CA . SER A 1 144 ? 32.603 19.122 -31.449 1.00 82.38 144 SER A CA 1
ATOM 1143 C C . SER A 1 144 ? 32.325 20.424 -32.212 1.00 82.38 144 SER A C 1
ATOM 1145 O O . SER A 1 144 ? 33.194 20.887 -32.945 1.00 82.38 144 SER A O 1
ATOM 1147 N N . PHE A 1 145 ? 31.150 21.035 -32.026 1.00 85.12 145 PHE A N 1
ATOM 1148 C CA . PHE A 1 145 ? 30.764 22.304 -32.657 1.00 85.12 145 PHE A CA 1
ATOM 1149 C C . PHE A 1 145 ? 30.948 23.535 -31.750 1.00 85.12 145 PHE A C 1
ATOM 1151 O O . PHE A 1 145 ? 30.427 24.603 -32.066 1.00 85.12 145 PHE A O 1
ATOM 1158 N N . SER A 1 146 ? 31.676 23.414 -30.631 1.00 82.31 146 SER A N 1
ATOM 1159 C CA . SER A 1 146 ? 31.926 24.516 -29.681 1.00 82.31 146 SER A CA 1
ATOM 1160 C C . SER A 1 146 ? 30.644 25.188 -29.168 1.00 82.31 146 SER A C 1
ATOM 1162 O O . SER A 1 146 ? 30.597 26.400 -28.944 1.00 82.31 146 SER A O 1
ATOM 1164 N N . VAL A 1 147 ? 29.580 24.400 -28.987 1.00 82.50 147 VAL A N 1
ATOM 1165 C CA . VAL A 1 147 ? 28.297 24.881 -28.468 1.00 82.50 147 VAL A CA 1
ATOM 1166 C C . VAL A 1 147 ? 28.484 25.414 -27.036 1.00 82.50 147 VAL A C 1
ATOM 1168 O O . VAL A 1 147 ? 29.157 24.765 -26.232 1.00 82.50 147 VAL A O 1
ATOM 1171 N N . PRO A 1 148 ? 27.890 26.569 -26.667 1.00 87.75 148 PRO A N 1
ATOM 1172 C CA . PRO A 1 148 ? 28.048 27.122 -25.324 1.00 87.75 148 PRO A CA 1
ATOM 1173 C C . PRO A 1 148 ? 27.577 26.153 -24.230 1.00 87.75 148 PRO A C 1
ATOM 1175 O O . PRO A 1 148 ? 26.561 25.472 -24.386 1.00 87.75 148 PRO A O 1
ATOM 1178 N N . LEU A 1 149 ? 28.270 26.157 -23.083 1.00 84.69 149 LEU A N 1
ATOM 1179 C CA . LEU A 1 149 ? 28.022 25.249 -21.951 1.00 84.69 149 LEU A CA 1
ATOM 1180 C C . LEU A 1 149 ? 26.545 25.193 -21.530 1.00 84.69 149 LEU A C 1
ATOM 1182 O O . LEU A 1 149 ? 26.020 24.126 -21.228 1.00 84.69 149 LEU A O 1
ATOM 1186 N N . LEU A 1 150 ? 25.858 26.335 -21.548 1.00 85.94 150 LEU A N 1
ATOM 1187 C CA . LEU A 1 150 ? 24.447 26.433 -21.181 1.00 85.94 150 LEU A CA 1
ATOM 1188 C C . LEU A 1 150 ? 23.547 25.574 -22.090 1.00 85.94 150 LEU A C 1
ATOM 1190 O O . LEU A 1 150 ? 22.677 24.863 -21.594 1.00 85.94 150 LEU A O 1
ATOM 1194 N N . TYR A 1 151 ? 23.797 25.555 -23.402 1.00 84.81 151 TYR A N 1
ATOM 1195 C CA . TYR A 1 151 ? 23.057 24.709 -24.345 1.00 84.81 151 TYR A CA 1
ATOM 1196 C C . TYR A 1 151 ? 23.397 23.224 -24.180 1.00 84.81 151 TYR A C 1
ATOM 1198 O O . TYR A 1 151 ? 22.503 22.387 -24.267 1.00 84.81 151 TYR A O 1
ATOM 1206 N N . LEU A 1 152 ? 24.654 22.889 -23.867 1.00 82.81 152 LEU A N 1
ATOM 1207 C CA . LEU A 1 152 ? 25.055 21.518 -23.526 1.00 82.81 152 LEU A CA 1
ATOM 1208 C C . LEU A 1 152 ? 24.309 20.995 -22.289 1.00 82.81 152 LEU A C 1
ATOM 1210 O O . LEU A 1 152 ? 23.858 19.850 -22.284 1.00 82.81 152 LEU A O 1
ATOM 1214 N N . VAL A 1 153 ? 24.111 21.840 -21.270 1.00 84.19 153 VAL A N 1
ATOM 1215 C CA . VAL A 1 153 ? 23.305 21.498 -20.086 1.00 84.19 153 VAL A CA 1
ATOM 1216 C C . VAL A 1 153 ? 21.846 21.236 -20.470 1.00 84.19 153 VAL A C 1
ATOM 1218 O O . VAL A 1 153 ? 21.282 20.230 -20.040 1.00 84.19 153 VAL A O 1
ATOM 1221 N N . PHE A 1 154 ? 21.240 22.074 -21.319 1.00 88.00 154 PHE A N 1
ATOM 1222 C CA . PHE A 1 154 ? 19.869 21.849 -21.795 1.00 88.00 154 PHE A CA 1
ATOM 1223 C C . PHE A 1 154 ? 19.724 20.557 -22.604 1.00 88.00 154 PHE A C 1
ATOM 1225 O O . PHE A 1 154 ? 18.775 19.809 -22.370 1.00 88.00 154 PHE A O 1
ATOM 1232 N N . ILE A 1 155 ? 20.669 20.260 -23.502 1.00 84.69 155 ILE A N 1
ATOM 1233 C CA . ILE A 1 155 ? 20.699 18.999 -24.260 1.00 84.69 155 ILE A CA 1
ATOM 1234 C C . ILE A 1 155 ? 20.804 17.813 -23.295 1.00 84.69 155 ILE A C 1
ATOM 1236 O O . ILE A 1 155 ? 20.044 16.857 -23.419 1.00 84.69 155 ILE A O 1
ATOM 1240 N N . GLY A 1 156 ? 21.675 17.897 -22.285 1.00 81.19 156 GLY A N 1
ATOM 1241 C CA . GLY A 1 156 ? 21.807 16.866 -21.256 1.00 81.19 156 GLY A CA 1
ATOM 1242 C C . GLY A 1 156 ? 20.506 16.619 -20.483 1.00 81.19 156 GLY A C 1
ATOM 1243 O O . GLY A 1 156 ? 20.073 15.473 -20.364 1.00 81.19 156 GLY A O 1
ATOM 1244 N N . ILE A 1 157 ? 19.846 17.679 -20.002 1.00 86.00 157 ILE A N 1
ATOM 1245 C CA . ILE A 1 157 ? 18.565 17.575 -19.281 1.00 86.00 157 ILE A CA 1
ATOM 1246 C C . ILE A 1 157 ? 17.477 16.987 -20.189 1.00 86.00 157 ILE A C 1
ATOM 1248 O O . ILE A 1 157 ? 16.777 16.058 -19.782 1.00 86.00 157 ILE A O 1
ATOM 1252 N N . ALA A 1 158 ? 17.352 17.490 -21.420 1.00 86.25 158 ALA A N 1
ATOM 1253 C CA . ALA A 1 158 ? 16.378 16.999 -22.390 1.00 86.25 158 ALA A CA 1
ATOM 1254 C C . ALA A 1 158 ? 16.598 15.512 -22.704 1.00 86.25 158 ALA A C 1
ATOM 1256 O O . ALA A 1 158 ? 15.636 14.744 -22.718 1.00 86.25 158 ALA A O 1
ATOM 1257 N N . SER A 1 159 ? 17.854 15.084 -22.864 1.00 84.44 159 SER A N 1
ATOM 1258 C CA . SER A 1 159 ? 18.192 13.679 -23.075 1.00 84.44 159 SER A CA 1
ATOM 1259 C C . SER A 1 159 ? 17.814 12.807 -21.878 1.00 84.44 159 SER A C 1
ATOM 1261 O O . SER A 1 159 ? 17.229 11.743 -22.056 1.00 84.44 159 SER A O 1
ATOM 1263 N N . ILE A 1 160 ? 18.071 13.246 -20.644 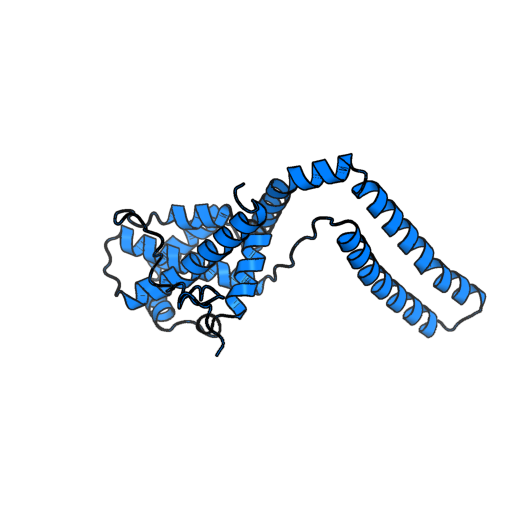1.00 82.81 160 ILE A N 1
ATOM 1264 C CA . ILE A 1 160 ? 17.674 12.480 -19.451 1.00 82.81 160 ILE A CA 1
ATOM 1265 C C . ILE A 1 160 ? 16.148 12.311 -19.397 1.00 82.81 160 ILE A C 1
ATOM 1267 O O . ILE A 1 160 ? 15.661 11.194 -19.208 1.00 82.81 160 ILE A O 1
ATOM 1271 N N . LEU A 1 161 ? 15.389 13.391 -19.612 1.00 85.50 161 LEU A N 1
ATOM 1272 C CA . LEU A 1 161 ? 13.922 13.346 -19.614 1.00 85.50 161 LEU A CA 1
ATOM 1273 C C . LEU A 1 161 ? 13.383 12.425 -20.715 1.00 85.50 161 LEU A C 1
ATOM 1275 O O . LEU A 1 161 ? 12.494 11.606 -20.468 1.00 85.50 161 LEU A O 1
ATOM 1279 N N . LEU A 1 162 ? 13.958 12.514 -21.914 1.00 85.62 162 LEU A N 1
ATOM 1280 C CA . LEU A 1 162 ? 13.564 11.699 -23.055 1.00 85.62 162 LEU A CA 1
ATOM 1281 C C . LEU A 1 162 ? 13.902 10.213 -22.836 1.00 85.62 162 LEU A C 1
ATOM 1283 O O . LEU A 1 162 ? 13.080 9.352 -23.150 1.00 85.62 162 LEU A O 1
ATOM 1287 N N . ALA A 1 163 ? 15.049 9.899 -22.226 1.00 81.38 163 ALA A N 1
ATOM 1288 C CA . ALA A 1 163 ? 15.421 8.533 -21.859 1.00 81.38 163 ALA A CA 1
ATOM 1289 C C . ALA A 1 163 ? 14.481 7.934 -20.803 1.00 81.38 163 ALA A C 1
ATOM 1291 O O . ALA A 1 163 ? 14.088 6.771 -20.918 1.00 81.38 163 ALA A O 1
ATOM 1292 N N . MET A 1 164 ? 14.083 8.721 -19.796 1.00 81.25 164 MET A N 1
ATOM 1293 C CA . MET A 1 164 ? 13.099 8.289 -18.799 1.00 81.25 164 MET A CA 1
ATOM 1294 C C . MET A 1 164 ? 11.746 7.975 -19.447 1.00 81.25 164 MET A C 1
ATOM 1296 O O . MET A 1 164 ? 11.165 6.923 -19.172 1.00 81.25 164 MET A O 1
ATOM 1300 N N . TYR A 1 165 ? 11.274 8.850 -20.338 1.00 85.12 165 TYR A N 1
ATOM 1301 C CA . TYR A 1 165 ? 10.013 8.667 -21.052 1.00 85.12 165 TYR A CA 1
ATOM 1302 C C . TYR A 1 165 ? 10.037 7.427 -21.960 1.00 85.12 165 TYR A C 1
ATOM 1304 O O . TYR A 1 165 ? 9.216 6.522 -21.807 1.00 85.12 165 TYR A O 1
ATOM 1312 N N . LEU A 1 166 ? 11.029 7.329 -22.850 1.00 84.12 166 LEU A N 1
ATOM 1313 C CA . LEU A 1 166 ? 11.189 6.198 -23.771 1.00 84.12 166 LEU A CA 1
ATOM 1314 C C . LEU A 1 166 ? 11.424 4.874 -23.032 1.00 84.12 166 LEU A C 1
ATOM 1316 O O . LEU A 1 166 ? 10.929 3.834 -23.458 1.00 84.12 166 LEU A O 1
ATOM 1320 N N . GLY A 1 167 ? 12.130 4.890 -21.897 1.00 78.69 167 GLY A N 1
ATOM 1321 C CA . GLY A 1 167 ? 12.294 3.714 -21.043 1.00 78.69 167 GLY A CA 1
ATOM 1322 C C . GLY A 1 167 ? 10.962 3.186 -20.493 1.00 78.69 167 GLY A C 1
ATOM 1323 O O . GLY A 1 167 ? 10.767 1.966 -20.426 1.00 78.69 167 GLY A O 1
ATOM 1324 N N . GLY A 1 168 ? 10.034 4.085 -20.150 1.00 79.00 168 GLY A N 1
ATOM 1325 C CA . GLY A 1 168 ? 8.650 3.749 -19.804 1.00 79.00 168 GLY A CA 1
ATOM 1326 C C . GLY A 1 168 ? 7.921 3.081 -20.970 1.00 79.00 168 GLY A C 1
ATOM 1327 O O . GLY A 1 168 ? 7.431 1.963 -20.817 1.00 79.00 168 GLY A O 1
ATOM 1328 N N . VAL A 1 169 ? 7.972 3.697 -22.156 1.00 81.19 169 VAL A N 1
ATOM 1329 C CA . VAL A 1 169 ? 7.351 3.176 -23.389 1.00 81.19 169 VAL A CA 1
ATOM 1330 C C . VAL A 1 169 ? 7.881 1.786 -23.756 1.00 81.19 169 VAL A C 1
ATOM 1332 O O . VAL A 1 169 ? 7.101 0.893 -24.068 1.00 81.19 169 VAL A O 1
ATOM 1335 N N . VAL A 1 170 ? 9.196 1.548 -23.666 1.00 79.56 170 VAL A N 1
ATOM 1336 C CA . VAL A 1 170 ? 9.792 0.219 -23.916 1.00 79.56 170 VAL A CA 1
ATOM 1337 C C . VAL A 1 170 ? 9.262 -0.821 -22.926 1.00 79.56 170 VAL A C 1
ATOM 1339 O O . VAL A 1 170 ? 9.011 -1.966 -23.301 1.00 79.56 170 VAL A O 1
ATOM 1342 N N . SER A 1 171 ? 9.085 -0.431 -21.663 1.00 79.88 171 SER A N 1
ATOM 1343 C CA . SER A 1 171 ? 8.579 -1.328 -20.618 1.00 79.88 171 SER A CA 1
ATOM 1344 C C . SER A 1 171 ? 7.114 -1.694 -20.849 1.00 79.88 171 SER A C 1
ATOM 1346 O O . SER A 1 171 ? 6.745 -2.855 -20.679 1.00 79.88 171 SER A O 1
ATOM 1348 N N . GLU A 1 172 ? 6.307 -0.727 -21.285 1.00 79.19 172 GLU A N 1
ATOM 1349 C CA . GLU A 1 172 ? 4.904 -0.918 -21.648 1.00 79.19 172 GLU A CA 1
ATOM 1350 C C . GLU A 1 172 ? 4.759 -1.767 -22.918 1.00 79.19 172 GLU A C 1
ATOM 1352 O O . GLU A 1 172 ? 4.030 -2.761 -22.924 1.00 79.19 172 GLU A O 1
ATOM 1357 N N . TRP A 1 173 ? 5.532 -1.455 -23.962 1.00 80.06 173 TRP A N 1
ATOM 1358 C CA . TRP A 1 173 ? 5.530 -2.188 -25.228 1.00 80.06 173 TRP A CA 1
ATOM 1359 C C . TRP A 1 173 ? 5.907 -3.662 -25.043 1.00 80.06 173 TRP A C 1
ATOM 1361 O O . TRP A 1 173 ? 5.280 -4.553 -25.617 1.00 80.06 173 TRP A O 1
ATOM 1371 N N . LEU A 1 174 ? 6.885 -3.938 -24.176 1.00 78.56 174 LEU A N 1
ATOM 1372 C CA . LEU A 1 174 ? 7.309 -5.297 -23.828 1.00 78.56 174 LEU A CA 1
ATOM 1373 C C . LEU A 1 174 ? 6.472 -5.930 -22.703 1.00 78.56 174 LEU A C 1
ATOM 1375 O O . LEU A 1 174 ? 6.747 -7.065 -22.308 1.00 78.56 174 LEU A O 1
ATOM 1379 N N . ARG A 1 175 ? 5.443 -5.227 -22.202 1.00 79.31 175 ARG A N 1
ATOM 1380 C CA . ARG A 1 175 ? 4.542 -5.665 -21.120 1.00 79.31 175 ARG A CA 1
ATOM 1381 C C . ARG A 1 175 ? 5.299 -6.206 -19.904 1.00 79.31 175 ARG A C 1
ATOM 1383 O O . ARG A 1 175 ? 4.965 -7.266 -19.364 1.00 79.31 175 ARG A O 1
ATOM 1390 N N . LEU A 1 176 ? 6.356 -5.502 -19.512 1.00 76.00 176 LEU A N 1
ATOM 1391 C CA . LEU A 1 176 ? 7.141 -5.840 -18.333 1.00 76.00 176 LEU A CA 1
ATOM 1392 C C . LEU A 1 176 ? 6.428 -5.353 -17.069 1.00 76.00 176 LEU A C 1
ATOM 1394 O O . LEU A 1 176 ? 5.814 -4.285 -17.090 1.00 76.00 176 LEU A O 1
ATOM 1398 N N . PRO A 1 177 ? 6.530 -6.089 -15.952 1.00 72.56 177 PRO A N 1
ATOM 1399 C CA . PRO A 1 177 ? 5.958 -5.638 -14.695 1.00 72.56 177 PRO A CA 1
ATOM 1400 C C . PRO A 1 177 ? 6.646 -4.351 -14.228 1.00 72.56 177 PRO A C 1
ATOM 1402 O O . PRO A 1 177 ? 7.850 -4.328 -13.962 1.00 72.56 177 PRO A O 1
ATOM 1405 N N . VAL A 1 178 ? 5.867 -3.278 -14.110 1.00 73.69 178 VAL A N 1
ATOM 1406 C CA . VAL A 1 178 ? 6.304 -2.003 -13.532 1.00 73.69 178 VAL A CA 1
ATOM 1407 C C . VAL A 1 178 ? 5.977 -2.015 -12.040 1.00 73.69 178 VAL A C 1
ATOM 1409 O O . VAL A 1 178 ? 4.969 -2.583 -11.620 1.00 73.69 178 VAL A O 1
ATOM 1412 N N . GLN A 1 179 ? 6.841 -1.434 -11.205 1.00 76.19 179 GLN A N 1
ATOM 1413 C CA . GLN A 1 179 ? 6.530 -1.289 -9.784 1.00 76.19 179 GLN A CA 1
ATOM 1414 C C . GLN A 1 179 ? 5.540 -0.134 -9.596 1.00 76.19 179 GLN A C 1
ATOM 1416 O O . GLN A 1 179 ? 5.888 0.996 -9.944 1.00 76.19 179 GLN A O 1
ATOM 1421 N N . PRO A 1 180 ? 4.343 -0.375 -9.035 1.00 78.25 180 PRO A N 1
ATOM 1422 C CA . PRO A 1 180 ? 3.422 0.711 -8.744 1.00 78.25 180 PRO A CA 1
ATOM 1423 C C . PRO A 1 180 ? 4.023 1.674 -7.714 1.00 78.25 180 PRO A C 1
ATOM 1425 O O . PRO A 1 180 ? 4.655 1.270 -6.731 1.00 78.25 180 PRO A O 1
ATOM 1428 N N . ALA A 1 181 ? 3.844 2.970 -7.956 1.00 78.69 181 ALA A N 1
ATOM 1429 C CA . ALA A 1 181 ? 4.368 4.015 -7.093 1.00 78.69 181 ALA A CA 1
ATOM 1430 C C . ALA A 1 181 ? 3.466 4.184 -5.862 1.00 78.69 181 ALA A C 1
ATOM 1432 O O . ALA A 1 181 ? 2.351 4.680 -5.967 1.00 78.69 181 ALA A O 1
ATOM 1433 N N . VAL A 1 182 ? 3.964 3.812 -4.679 1.00 81.19 182 VAL A N 1
ATOM 1434 C CA . VAL A 1 182 ? 3.266 4.045 -3.404 1.00 81.19 182 VAL A CA 1
ATOM 1435 C C . VAL A 1 182 ? 3.952 5.182 -2.655 1.00 81.19 182 VAL A C 1
ATOM 1437 O O . VAL A 1 182 ? 5.124 5.073 -2.282 1.00 81.19 182 VAL A O 1
ATOM 1440 N N . ARG A 1 183 ? 3.224 6.283 -2.433 1.00 81.00 183 ARG A N 1
ATOM 1441 C CA . ARG A 1 183 ? 3.708 7.436 -1.659 1.00 81.00 183 ARG A CA 1
ATOM 1442 C C . ARG A 1 183 ? 3.682 7.128 -0.159 1.00 81.00 183 ARG A C 1
ATOM 1444 O O . ARG A 1 183 ? 2.798 6.431 0.333 1.00 81.00 183 ARG A O 1
ATOM 1451 N N . SER A 1 184 ? 4.639 7.678 0.589 1.00 78.62 184 SER A N 1
ATOM 1452 C CA . SER A 1 184 ? 4.752 7.459 2.040 1.00 78.62 184 SER A CA 1
ATOM 1453 C C . SER A 1 184 ? 3.543 7.973 2.830 1.00 78.62 184 SER A C 1
ATOM 1455 O O . SER A 1 184 ? 3.170 7.343 3.816 1.00 78.62 184 SER A O 1
ATOM 1457 N N . GLY A 1 185 ? 2.925 9.077 2.389 1.00 82.62 185 GLY A N 1
ATOM 1458 C CA . GLY A 1 185 ? 1.707 9.633 2.993 1.00 82.62 185 GLY A CA 1
ATOM 1459 C C . GLY A 1 185 ? 0.538 8.650 2.948 1.00 82.62 185 GLY A C 1
ATOM 1460 O O . GLY A 1 185 ? -0.024 8.321 3.987 1.00 82.62 185 GLY A O 1
ATOM 1461 N N . TRP A 1 186 ? 0.281 8.062 1.778 1.00 86.94 186 TRP A N 1
ATOM 1462 C CA . TRP A 1 186 ? -0.766 7.052 1.603 1.00 86.94 186 TRP A CA 1
ATOM 1463 C C . TRP A 1 186 ? -0.549 5.833 2.494 1.00 86.94 186 TRP A C 1
ATOM 1465 O O . TRP A 1 186 ? -1.483 5.306 3.085 1.00 86.94 186 TRP A O 1
ATOM 1475 N N . LEU A 1 187 ? 0.705 5.404 2.659 1.00 90.38 187 LEU A N 1
ATOM 1476 C CA . LEU A 1 187 ? 1.013 4.271 3.524 1.00 90.38 187 LEU A CA 1
ATOM 1477 C C . LEU A 1 187 ? 0.712 4.557 5.002 1.00 90.38 187 LEU A C 1
ATOM 1479 O O . LEU A 1 187 ? 0.346 3.643 5.738 1.00 90.38 187 LEU A O 1
ATOM 1483 N N . LYS A 1 188 ? 0.871 5.810 5.444 1.00 91.56 188 LYS A N 1
ATOM 1484 C CA . LYS A 1 188 ? 0.524 6.229 6.807 1.00 91.56 188 LYS A CA 1
ATOM 1485 C C . LYS A 1 188 ? -0.988 6.167 7.021 1.00 91.56 188 LYS A C 1
ATOM 1487 O O . LYS A 1 188 ? -1.422 5.624 8.029 1.00 91.56 188 LYS A O 1
ATOM 1492 N N . GLU A 1 189 ? -1.763 6.656 6.061 1.00 92.00 189 GLU A N 1
ATOM 1493 C CA . GLU A 1 189 ? -3.229 6.629 6.104 1.00 92.00 189 GLU A CA 1
ATOM 1494 C C . GLU A 1 189 ? -3.777 5.196 6.102 1.00 92.00 189 GLU A C 1
ATOM 1496 O O . GLU A 1 189 ? -4.565 4.833 6.970 1.00 92.00 189 GLU A O 1
ATOM 1501 N N . LEU A 1 190 ? -3.293 4.334 5.199 1.00 93.88 190 LEU A N 1
ATOM 1502 C CA . LEU A 1 190 ? -3.696 2.922 5.160 1.00 93.88 190 LEU A CA 1
ATOM 1503 C C . LEU A 1 190 ? -3.323 2.182 6.451 1.00 93.88 190 LEU A C 1
ATOM 1505 O O . LEU A 1 190 ? -4.055 1.308 6.907 1.00 93.88 190 LEU A O 1
ATOM 1509 N N . ARG A 1 191 ? -2.180 2.526 7.053 1.00 94.81 191 ARG A N 1
ATOM 1510 C CA . ARG A 1 191 ? -1.780 1.979 8.352 1.00 94.81 191 ARG A CA 1
ATOM 1511 C C . ARG A 1 191 ? -2.728 2.429 9.460 1.00 94.81 191 ARG A C 1
ATOM 1513 O O . ARG A 1 191 ? -3.046 1.607 10.310 1.00 94.81 191 ARG A O 1
ATOM 1520 N N . GLN A 1 192 ? -3.156 3.691 9.460 1.00 94.50 192 GLN A N 1
ATOM 1521 C CA . GLN A 1 192 ? -4.089 4.202 10.463 1.00 94.50 192 GLN A CA 1
ATOM 1522 C C . GLN A 1 192 ? -5.414 3.439 10.414 1.00 94.50 192 GLN A C 1
ATOM 1524 O O . GLN A 1 192 ? -5.871 2.967 11.446 1.00 94.50 192 GLN A O 1
ATOM 1529 N N . ASP A 1 193 ? -5.951 3.191 9.218 1.00 94.75 193 ASP A N 1
ATOM 1530 C CA . ASP A 1 193 ? -7.167 2.388 9.042 1.00 94.75 193 ASP A CA 1
ATOM 1531 C C . ASP A 1 193 ? -7.029 0.965 9.617 1.00 94.75 193 ASP A C 1
ATOM 1533 O O . ASP A 1 193 ? -7.982 0.396 10.148 1.00 94.75 193 ASP A O 1
ATOM 1537 N N . ILE A 1 194 ? -5.836 0.370 9.502 1.00 95.38 194 ILE A N 1
ATOM 1538 C CA . ILE A 1 194 ? -5.529 -0.944 10.081 1.00 95.38 194 ILE A CA 1
ATOM 1539 C C . ILE A 1 194 ? -5.452 -0.852 11.609 1.00 95.38 194 ILE A C 1
ATOM 1541 O O . ILE A 1 194 ? -5.951 -1.745 12.294 1.00 95.38 194 ILE A O 1
ATOM 1545 N N . VAL A 1 195 ? -4.833 0.202 12.149 1.00 96.25 195 VAL A N 1
ATOM 1546 C CA . VAL A 1 195 ? -4.750 0.445 13.597 1.00 96.25 195 VAL A CA 1
ATOM 1547 C C . VAL A 1 195 ? -6.142 0.646 14.185 1.00 96.25 195 VAL A C 1
ATOM 1549 O O . VAL A 1 195 ? -6.449 0.001 15.178 1.00 96.25 195 VAL A O 1
ATOM 1552 N N . ASP A 1 196 ? -7.004 1.435 13.548 1.00 95.81 196 ASP A N 1
ATOM 1553 C CA . ASP A 1 196 ? -8.367 1.703 14.022 1.00 95.81 196 ASP A CA 1
ATOM 1554 C C . ASP A 1 196 ? -9.225 0.432 14.033 1.00 95.81 196 ASP A C 1
ATOM 1556 O O . ASP A 1 196 ? -9.906 0.136 15.017 1.00 95.81 196 ASP A O 1
ATOM 1560 N N . ALA A 1 197 ? -9.132 -0.386 12.981 1.00 95.06 197 ALA A N 1
ATOM 1561 C CA . ALA A 1 197 ? -9.800 -1.683 12.947 1.00 95.06 197 ALA A CA 1
ATOM 1562 C C . ALA A 1 197 ? -9.237 -2.657 14.001 1.00 95.06 197 ALA A C 1
ATOM 1564 O O . ALA A 1 197 ? -9.984 -3.451 14.575 1.00 95.06 197 ALA A O 1
ATOM 1565 N N . THR A 1 198 ? -7.931 -2.592 14.279 1.00 95.12 198 THR A N 1
ATOM 1566 C CA . THR A 1 198 ? -7.282 -3.405 15.321 1.00 95.12 198 THR A CA 1
ATOM 1567 C C . THR A 1 198 ? -7.670 -2.931 16.723 1.00 95.12 198 THR A C 1
ATOM 1569 O O . THR A 1 198 ? -7.897 -3.766 17.592 1.00 95.12 198 THR A O 1
ATOM 1572 N N . LEU A 1 199 ? -7.805 -1.621 16.942 1.00 95.75 199 LEU A N 1
ATOM 1573 C CA . LEU A 1 199 ? -8.300 -1.031 18.187 1.00 95.75 199 LEU A CA 1
ATOM 1574 C C . LEU A 1 199 ? -9.706 -1.536 18.490 1.00 95.75 199 LEU A C 1
ATOM 1576 O O . LEU A 1 199 ? -9.954 -2.030 19.587 1.00 95.75 199 LEU A O 1
ATOM 1580 N N . LEU A 1 200 ? -10.600 -1.489 17.504 1.00 94.69 200 LEU A N 1
ATOM 1581 C CA . LEU A 1 200 ? -11.937 -2.044 17.664 1.00 94.69 200 LEU A CA 1
ATOM 1582 C C . LEU A 1 200 ? -11.890 -3.538 18.021 1.00 94.69 200 LEU A C 1
ATOM 1584 O O . LEU A 1 200 ? -12.576 -3.956 18.946 1.00 94.69 200 LEU A O 1
ATOM 1588 N N . ALA A 1 201 ? -11.049 -4.332 17.354 1.00 93.00 201 ALA A N 1
ATOM 1589 C CA . ALA A 1 201 ? -10.896 -5.753 17.672 1.00 93.00 201 ALA A CA 1
ATOM 1590 C C . ALA A 1 201 ? -10.368 -5.993 19.103 1.00 93.00 201 ALA A C 1
ATOM 1592 O O . ALA A 1 201 ? -10.822 -6.912 19.779 1.00 93.00 201 ALA A O 1
ATOM 1593 N N . VAL A 1 202 ? -9.453 -5.150 19.599 1.00 93.38 202 VAL A N 1
ATOM 1594 C CA . VAL A 1 202 ? -8.986 -5.187 20.999 1.00 93.38 202 VAL A CA 1
ATOM 1595 C C . VAL A 1 202 ? -10.124 -4.853 21.971 1.00 93.38 202 VAL A C 1
ATOM 1597 O O . VAL A 1 202 ? -10.265 -5.513 23.000 1.00 93.38 202 VAL A O 1
ATOM 1600 N N . LEU A 1 203 ? -10.948 -3.852 21.655 1.00 92.69 203 LEU A N 1
ATOM 1601 C CA . LEU A 1 203 ? -12.104 -3.471 22.472 1.00 92.69 203 LEU A CA 1
ATOM 1602 C C . LEU A 1 203 ? -13.160 -4.586 22.512 1.00 92.69 203 LEU A C 1
ATOM 1604 O O . LEU A 1 203 ? -13.661 -4.922 23.586 1.00 92.69 203 LEU A O 1
ATOM 1608 N N . GLU A 1 204 ? -13.443 -5.211 21.369 1.00 91.44 204 GLU A N 1
ATOM 1609 C CA . GLU A 1 204 ? -14.351 -6.358 21.262 1.00 91.44 204 GLU A CA 1
ATOM 1610 C C . GLU A 1 204 ? -13.843 -7.572 22.057 1.00 91.44 204 GLU A C 1
ATOM 1612 O O . GLU A 1 204 ? -14.626 -8.217 22.761 1.00 91.44 204 GLU A O 1
ATOM 1617 N N . ASP A 1 205 ? -12.538 -7.866 22.004 1.00 89.88 205 ASP A N 1
ATOM 1618 C CA . ASP A 1 205 ? -11.911 -8.949 22.780 1.00 89.88 205 ASP A CA 1
ATOM 1619 C C . ASP A 1 205 ? -12.068 -8.729 24.295 1.00 89.88 205 ASP A C 1
ATOM 1621 O O . ASP A 1 205 ? -12.394 -9.650 25.050 1.00 89.88 205 ASP A O 1
ATOM 1625 N N . ARG A 1 206 ? -11.970 -7.467 24.733 1.00 88.44 206 ARG A N 1
ATOM 1626 C CA . ARG A 1 206 ? -12.210 -7.038 26.121 1.00 88.44 206 ARG A CA 1
ATOM 1627 C C . ARG A 1 206 ? -13.691 -6.899 26.490 1.00 88.44 206 ARG A C 1
ATOM 1629 O O . ARG A 1 206 ? -13.993 -6.539 27.626 1.00 88.44 206 ARG A O 1
ATOM 1636 N N . ARG A 1 207 ? -14.617 -7.208 25.574 1.00 86.00 207 ARG A N 1
ATOM 1637 C CA . ARG A 1 207 ? -16.076 -7.052 25.744 1.00 86.00 207 ARG A CA 1
ATOM 1638 C C . ARG A 1 207 ? -16.516 -5.611 26.038 1.00 86.00 207 ARG A C 1
ATOM 1640 O O . ARG A 1 207 ? -17.549 -5.407 26.676 1.00 86.00 207 ARG A O 1
ATOM 1647 N N . ALA A 1 208 ? -15.750 -4.620 25.585 1.00 87.62 208 ALA A N 1
ATOM 1648 C CA . ALA A 1 208 ? -16.171 -3.228 25.649 1.00 87.62 208 ALA A CA 1
ATOM 1649 C C . ALA A 1 208 ? -17.326 -2.994 24.664 1.00 87.62 208 ALA A C 1
ATOM 1651 O O . ALA A 1 208 ? -17.302 -3.476 23.530 1.00 87.62 208 ALA A O 1
ATOM 1652 N N . VAL A 1 209 ? -18.350 -2.262 25.102 1.00 85.81 209 VAL A N 1
ATOM 1653 C CA . VAL A 1 209 ? -19.484 -1.906 24.245 1.00 85.81 209 VAL A CA 1
ATOM 1654 C C . VAL A 1 209 ? -19.115 -0.652 23.465 1.00 85.81 209 VAL A C 1
ATOM 1656 O O . VAL A 1 209 ? -18.905 0.404 24.055 1.00 85.81 209 VAL A O 1
ATOM 1659 N N . VAL A 1 210 ? -19.044 -0.779 22.144 1.00 88.56 210 VAL A N 1
ATOM 1660 C CA . VAL A 1 210 ? -18.842 0.335 21.212 1.00 88.56 210 VAL A CA 1
ATOM 1661 C C . VAL A 1 210 ? -20.129 0.512 20.415 1.00 88.56 210 VAL A C 1
ATOM 1663 O O . VAL A 1 210 ? -20.780 -0.470 20.052 1.00 88.56 210 VAL A O 1
ATOM 1666 N N . ASP A 1 211 ? -20.539 1.756 20.180 1.00 91.25 211 ASP A N 1
ATOM 1667 C CA . ASP A 1 211 ? -21.740 2.034 19.404 1.00 91.25 211 ASP A CA 1
ATOM 1668 C C . ASP A 1 211 ? -21.565 1.628 17.930 1.00 91.25 211 ASP A C 1
ATOM 1670 O O . ASP A 1 211 ? -20.472 1.675 17.362 1.00 91.25 211 ASP A O 1
ATOM 1674 N N . SER A 1 212 ? -22.674 1.256 17.287 1.00 90.44 212 SER A N 1
ATOM 1675 C CA . SER A 1 212 ? -22.656 0.744 15.910 1.00 90.44 212 SER A CA 1
ATOM 1676 C C . SER A 1 212 ? -22.064 1.715 14.879 1.00 90.44 212 SER A C 1
ATOM 1678 O O . SER A 1 212 ? -21.476 1.262 13.893 1.00 90.44 212 SER A O 1
ATOM 1680 N N . GLN A 1 213 ? -22.180 3.032 15.090 1.00 91.94 213 GLN A N 1
ATOM 1681 C CA . GLN A 1 213 ? -21.651 4.032 14.160 1.00 91.94 213 GLN A CA 1
ATOM 1682 C C . GLN A 1 213 ? -20.127 4.100 14.262 1.00 91.94 213 GLN A C 1
ATOM 1684 O O . GLN A 1 213 ? -19.441 4.062 13.239 1.00 91.94 213 GLN A O 1
ATOM 1689 N N . THR A 1 214 ? -19.589 4.097 15.480 1.00 92.06 214 THR A N 1
ATOM 1690 C CA . THR A 1 214 ? -18.146 4.058 15.735 1.00 92.06 214 THR A CA 1
ATOM 1691 C C . THR A 1 214 ? -17.525 2.738 15.280 1.00 92.06 214 THR A C 1
ATOM 1693 O O . THR A 1 214 ? -16.467 2.743 14.647 1.00 92.06 214 THR A O 1
ATOM 1696 N N . THR A 1 215 ? -18.204 1.604 15.488 1.00 92.06 215 THR A N 1
ATOM 1697 C CA . THR A 1 215 ? -17.796 0.303 14.928 1.00 92.06 215 THR A CA 1
ATOM 1698 C C . THR A 1 215 ? -17.705 0.366 13.400 1.00 92.06 215 THR A C 1
ATOM 1700 O O . THR A 1 215 ? -16.704 -0.057 12.814 1.00 92.06 215 THR A O 1
ATOM 1703 N N . ALA A 1 216 ? -18.724 0.918 12.733 1.00 92.12 216 ALA A N 1
ATOM 1704 C CA . ALA A 1 216 ? -18.730 1.053 11.280 1.00 92.12 216 ALA A CA 1
ATOM 1705 C C . ALA A 1 216 ? -17.600 1.970 10.789 1.00 92.12 216 ALA A C 1
ATOM 1707 O O . ALA A 1 216 ? -16.909 1.614 9.832 1.00 92.12 216 ALA A O 1
ATOM 1708 N N . ALA A 1 217 ? -17.369 3.101 11.462 1.00 92.12 217 ALA A N 1
ATOM 1709 C CA . ALA A 1 217 ? -16.285 4.026 11.147 1.00 92.12 217 ALA A CA 1
ATOM 1710 C C . ALA A 1 217 ? -14.906 3.358 11.286 1.00 92.12 217 ALA A C 1
ATOM 1712 O O . ALA A 1 217 ? -14.095 3.442 10.361 1.00 92.12 217 ALA A O 1
ATOM 1713 N N . ALA A 1 218 ? -14.666 2.627 12.382 1.00 92.62 218 ALA A N 1
ATOM 1714 C CA . ALA A 1 218 ? -13.380 1.983 12.670 1.00 92.62 218 ALA A CA 1
ATOM 1715 C C . ALA A 1 218 ? -13.068 0.832 11.707 1.00 92.62 218 ALA A C 1
ATOM 1717 O O . ALA A 1 218 ? -11.922 0.635 11.308 1.00 92.62 218 ALA A O 1
ATOM 1718 N N . GLN A 1 219 ? -14.087 0.090 11.264 1.00 92.94 219 GLN A N 1
ATOM 1719 C CA . GLN A 1 219 ? -13.894 -0.993 10.295 1.00 92.94 219 GLN A CA 1
ATOM 1720 C C . GLN A 1 219 ? -13.831 -0.513 8.844 1.00 92.94 219 GLN A C 1
ATOM 1722 O O . GLN A 1 219 ? -13.327 -1.248 7.994 1.00 92.94 219 GLN A O 1
ATOM 1727 N N . ARG A 1 220 ? -14.363 0.674 8.527 1.00 93.25 220 ARG A N 1
ATOM 1728 C CA . ARG A 1 220 ? -14.557 1.146 7.146 1.00 93.25 220 ARG A CA 1
ATOM 1729 C C . ARG A 1 220 ? -13.272 1.113 6.326 1.00 93.25 220 ARG A C 1
ATOM 1731 O O . ARG A 1 220 ? -13.282 0.571 5.221 1.00 93.25 220 ARG A O 1
ATOM 1738 N N . GLY A 1 221 ? -12.187 1.669 6.861 1.00 92.44 221 GLY A N 1
ATOM 1739 C CA . GLY A 1 221 ? -10.905 1.736 6.162 1.00 92.44 221 GLY A CA 1
ATOM 1740 C C . GLY A 1 221 ? -10.329 0.347 5.881 1.00 92.44 221 GLY A C 1
ATOM 1741 O O . GLY A 1 221 ? -10.040 0.002 4.737 1.00 92.44 221 GLY A O 1
ATOM 1742 N N . TRP A 1 222 ? -10.289 -0.522 6.894 1.00 94.81 222 TRP A N 1
ATOM 1743 C CA . TRP A 1 222 ? -9.823 -1.899 6.720 1.00 94.81 222 TRP A CA 1
ATOM 1744 C C . TRP A 1 222 ? -10.696 -2.722 5.760 1.00 94.81 222 TRP A C 1
ATOM 1746 O O . TRP A 1 222 ? -10.174 -3.418 4.884 1.00 94.81 222 TRP A O 1
ATOM 1756 N N . LYS A 1 223 ? -12.027 -2.614 5.863 1.00 94.69 223 LYS A N 1
ATOM 1757 C CA . LYS A 1 223 ? -12.966 -3.262 4.931 1.00 94.69 223 LYS A CA 1
ATOM 1758 C C . LYS A 1 223 ? -12.746 -2.784 3.497 1.00 94.69 223 LYS A C 1
ATOM 1760 O O . LYS A 1 223 ? -12.777 -3.602 2.581 1.00 94.69 223 LYS A O 1
ATOM 1765 N N . HIS A 1 224 ? -12.486 -1.492 3.298 1.00 93.88 224 HIS A N 1
ATOM 1766 C CA . HIS A 1 224 ? -12.169 -0.930 1.985 1.00 93.88 224 HIS A CA 1
ATOM 1767 C C . HIS A 1 224 ? -10.857 -1.489 1.424 1.00 93.88 224 HIS A C 1
ATOM 1769 O O . HIS A 1 224 ? -10.853 -1.960 0.288 1.00 93.88 224 HIS A O 1
ATOM 1775 N N . ILE A 1 225 ? -9.785 -1.538 2.221 1.00 94.88 225 ILE A N 1
ATOM 1776 C CA . ILE A 1 225 ? -8.498 -2.124 1.808 1.00 94.88 225 ILE A CA 1
ATOM 1777 C C . ILE A 1 225 ? -8.678 -3.584 1.382 1.00 94.88 225 ILE A C 1
ATOM 1779 O O . ILE A 1 225 ? -8.231 -3.971 0.302 1.00 94.88 225 ILE A O 1
ATOM 1783 N N . ARG A 1 226 ? -9.372 -4.388 2.197 1.00 95.31 226 ARG A N 1
ATOM 1784 C CA . ARG A 1 226 ? -9.661 -5.795 1.881 1.00 95.31 226 ARG A CA 1
ATOM 1785 C C . ARG A 1 226 ? -10.497 -5.947 0.620 1.00 95.31 226 ARG A C 1
ATOM 1787 O O . ARG A 1 226 ? -10.209 -6.819 -0.194 1.00 95.31 226 ARG A O 1
ATOM 1794 N N . PHE A 1 227 ? -11.519 -5.109 0.458 1.00 94.25 227 PHE A N 1
ATOM 1795 C CA . PHE A 1 227 ? -12.355 -5.114 -0.734 1.00 94.25 227 PHE A CA 1
ATOM 1796 C C . PHE A 1 227 ? -11.518 -4.848 -1.986 1.00 94.25 227 PHE A C 1
ATOM 1798 O O . PHE A 1 227 ? -11.597 -5.622 -2.935 1.00 94.25 227 PHE A O 1
ATOM 1805 N N . VAL A 1 228 ? -10.689 -3.800 -1.980 1.00 93.69 228 VAL A N 1
ATOM 1806 C CA . VAL A 1 228 ? -9.853 -3.453 -3.135 1.00 93.69 228 VAL A CA 1
ATOM 1807 C C . VAL A 1 228 ? -8.819 -4.540 -3.414 1.00 93.69 228 VAL A C 1
ATOM 1809 O O . VAL A 1 228 ? -8.688 -4.950 -4.563 1.00 93.69 228 VAL A O 1
ATOM 1812 N N . ALA A 1 229 ? -8.143 -5.063 -2.387 1.00 92.50 229 ALA A N 1
ATOM 1813 C CA . ALA A 1 229 ? -7.202 -6.171 -2.548 1.00 92.50 229 ALA A CA 1
ATOM 1814 C C . ALA A 1 229 ? -7.874 -7.390 -3.204 1.00 92.50 229 ALA A C 1
ATOM 1816 O O . ALA A 1 229 ? -7.374 -7.902 -4.197 1.00 92.50 229 ALA A O 1
ATOM 1817 N N . ALA A 1 230 ? -9.074 -7.764 -2.752 1.00 91.69 230 ALA A N 1
ATOM 1818 C CA . ALA A 1 230 ? -9.827 -8.872 -3.336 1.00 91.69 230 ALA A CA 1
ATOM 1819 C C . ALA A 1 230 ? -10.310 -8.613 -4.778 1.00 91.69 230 ALA A C 1
ATOM 1821 O O . ALA A 1 230 ? -10.607 -9.565 -5.500 1.00 91.69 230 ALA A O 1
ATOM 1822 N N . GLN A 1 231 ? -10.462 -7.353 -5.200 1.00 92.19 231 GLN A N 1
ATOM 1823 C CA . GLN A 1 231 ? -10.743 -7.022 -6.603 1.00 92.19 231 GLN A CA 1
ATOM 1824 C C . GLN A 1 231 ? -9.482 -7.121 -7.458 1.00 92.19 231 GLN A C 1
ATOM 1826 O O . GLN A 1 231 ? -9.543 -7.639 -8.568 1.00 92.19 231 GLN A O 1
ATOM 1831 N N . VAL A 1 232 ? -8.342 -6.676 -6.932 1.00 89.44 232 VAL A N 1
ATOM 1832 C CA . VAL A 1 232 ? -7.045 -6.806 -7.603 1.00 89.44 232 VAL A CA 1
ATOM 1833 C C . VAL A 1 232 ? -6.686 -8.280 -7.797 1.00 89.44 232 VAL A C 1
ATOM 1835 O O . VAL A 1 232 ? -6.439 -8.684 -8.928 1.00 89.44 232 VAL A O 1
ATOM 1838 N N . ASP A 1 233 ? -6.789 -9.103 -6.748 1.00 88.56 233 ASP A N 1
ATOM 1839 C CA . ASP A 1 233 ? -6.560 -10.551 -6.836 1.00 88.56 233 ASP A CA 1
ATOM 1840 C C . ASP A 1 233 ? -7.465 -11.212 -7.895 1.00 88.56 233 ASP A C 1
ATOM 1842 O O . ASP A 1 233 ? -7.026 -12.084 -8.643 1.00 88.56 233 ASP A O 1
ATOM 1846 N N . ARG A 1 234 ? -8.733 -10.783 -7.994 1.00 87.00 234 ARG A N 1
ATOM 1847 C CA . ARG A 1 234 ? -9.676 -11.274 -9.014 1.00 87.00 234 ARG A CA 1
ATOM 1848 C C . ARG A 1 234 ? -9.266 -10.890 -10.431 1.00 87.00 234 ARG A C 1
ATOM 1850 O O . ARG A 1 234 ? -9.384 -11.709 -11.337 1.00 87.00 234 ARG A O 1
ATOM 1857 N N . ILE A 1 235 ? -8.808 -9.657 -10.629 1.00 84.19 235 ILE A N 1
ATOM 1858 C CA . ILE A 1 235 ? -8.326 -9.187 -11.933 1.00 84.19 235 ILE A CA 1
ATOM 1859 C C . ILE A 1 235 ? -7.069 -9.966 -12.338 1.00 84.19 235 ILE A C 1
ATOM 1861 O O . ILE A 1 235 ? -6.960 -10.389 -13.488 1.00 84.19 235 ILE A O 1
ATOM 1865 N N . ASP A 1 236 ? -6.165 -10.216 -11.390 1.00 78.25 236 ASP A N 1
ATOM 1866 C CA . ASP A 1 236 ? -4.904 -10.920 -11.634 1.00 78.25 236 ASP A CA 1
ATOM 1867 C C . ASP A 1 236 ? -5.096 -12.419 -11.926 1.00 78.25 236 ASP A C 1
ATOM 1869 O O . ASP A 1 236 ? -4.317 -13.007 -12.682 1.00 78.25 236 ASP A O 1
ATOM 1873 N N . GLN A 1 237 ? -6.143 -13.044 -11.375 1.00 75.56 237 GLN A N 1
ATOM 1874 C CA . GLN A 1 237 ? -6.498 -14.443 -11.651 1.00 75.56 237 GLN A CA 1
ATOM 1875 C C . GLN A 1 237 ? -7.201 -14.641 -13.008 1.00 75.56 237 GLN A C 1
ATOM 1877 O O . GLN A 1 237 ? -7.215 -15.759 -13.525 1.00 75.56 237 GLN A O 1
ATOM 1882 N N . GLY A 1 238 ? -7.723 -13.571 -13.620 1.00 59.66 238 GLY A N 1
ATOM 1883 C CA . GLY A 1 238 ? -8.538 -13.641 -14.836 1.00 59.66 238 GLY A CA 1
ATOM 1884 C C . GLY A 1 238 ? -9.945 -14.213 -14.586 1.00 59.66 238 GLY A C 1
ATOM 1885 O O . GLY A 1 238 ? -10.243 -14.684 -13.487 1.00 59.66 238 GLY A O 1
ATOM 1886 N N . PRO A 1 239 ? -10.859 -14.156 -15.576 1.00 49.34 239 PRO A N 1
ATOM 1887 C CA . PRO A 1 239 ? -12.158 -14.810 -15.450 1.00 49.34 239 PRO A CA 1
ATOM 1888 C C . PRO A 1 239 ? -11.949 -16.317 -15.260 1.00 49.34 239 PRO A C 1
ATOM 1890 O O . PRO A 1 239 ? -11.214 -16.936 -16.030 1.00 49.34 239 PRO A O 1
ATOM 1893 N N . ALA A 1 240 ? -12.588 -16.894 -14.238 1.00 47.59 240 ALA A N 1
ATOM 1894 C CA . ALA A 1 240 ? -12.668 -18.342 -14.089 1.00 47.59 240 ALA A CA 1
ATOM 1895 C C . ALA A 1 240 ? -13.280 -18.915 -15.378 1.00 47.59 240 ALA A C 1
ATOM 1897 O O . ALA A 1 240 ? -14.390 -18.526 -15.749 1.00 47.59 240 ALA A O 1
ATOM 1898 N N . ALA A 1 241 ? -12.496 -19.730 -16.085 1.00 36.03 241 ALA A N 1
ATOM 1899 C CA . ALA A 1 241 ? -12.897 -20.393 -17.321 1.00 36.03 241 ALA A CA 1
ATOM 1900 C C . ALA A 1 241 ? -13.986 -21.442 -17.068 1.00 36.03 241 ALA A C 1
ATOM 1902 O O . ALA A 1 241 ? -13.934 -22.091 -15.997 1.00 36.03 241 ALA A O 1
#

Foldseek 3Di:
DDAPPVRDRPDPPPPPPPPDPPVPDPPDPLQPLLVLLQVLLLAAQVLLLLLLVVLVVDPPSVDDDVLLVVLCVVCVPLLVVLVVSNCVRQNPLVSNNVSNHVSVCVVCVVVVVVLVVVCLVVVLVVVLVVLVVVLCVVLVVCVVVVNDPVVSVVSVVVSVVVSVVVSVVSCVVSVPDDRRDDDSVSSVSLSVLSSLQSSVSSCSVVVHDDDPVSNCSSNVSSVSSVVSSVVVVDVVVDPDD

Sequence (241 aa):
MYQLKDGSPRYGVRTEHHQDTELRQPAGQRGNPEAIAREAGQLGLHHLAAAADHRLTRKWADREDELLIRLREAHPAELAQAEQIVNAKLGNPKRWLLKARSNYTRSLAPVIARRQEAGMLSRAMFLRLFLIVLLIVPSVLAVSFSVPLLYLVFIGIASILLAMYLGGVVSEWLRLPVQPAVRSGWLKELRQDIVDATLLAVLEDRRAVVDSQTTAAAQRGWKHIRFVAAQVDRIDQGPAA

pLDDT: mean 81.81, std 16.39, range [32.19, 96.62]